Protein AF-A0A317J7C3-F1 (afdb_monomer_lite)

Structure (mmCIF, N/CA/C/O backbone):
data_AF-A0A317J7C3-F1
#
_entry.id   AF-A0A317J7C3-F1
#
loop_
_atom_site.group_PDB
_atom_site.id
_atom_site.type_symbol
_atom_site.label_atom_id
_atom_site.label_alt_id
_atom_site.label_comp_id
_atom_site.label_asym_id
_atom_site.label_entity_id
_atom_site.label_seq_id
_atom_site.pdbx_PDB_ins_code
_atom_site.Cartn_x
_atom_site.Cartn_y
_atom_site.Cartn_z
_atom_site.occupancy
_atom_site.B_iso_or_equiv
_atom_site.auth_seq_id
_atom_site.auth_comp_id
_atom_site.auth_asym_id
_atom_site.auth_atom_id
_atom_site.pdbx_PDB_model_num
ATOM 1 N N . MET A 1 1 ? -5.177 -15.754 26.995 1.00 81.38 1 MET A N 1
ATOM 2 C CA . MET A 1 1 ? -5.915 -15.173 25.860 1.00 81.38 1 MET A CA 1
ATOM 3 C C . MET A 1 1 ? -5.500 -13.725 25.744 1.00 81.38 1 MET A C 1
ATOM 5 O O . MET A 1 1 ? -5.931 -12.906 26.550 1.00 81.38 1 MET A O 1
ATOM 9 N N . ALA A 1 2 ? -4.593 -13.439 24.819 1.00 90.06 2 ALA A N 1
ATOM 10 C CA . ALA A 1 2 ? -4.212 -12.073 24.497 1.00 90.06 2 ALA A CA 1
ATOM 11 C C . ALA A 1 2 ? -5.147 -11.510 23.418 1.00 90.06 2 ALA A C 1
ATOM 13 O O . ALA A 1 2 ? -5.730 -12.260 22.634 1.00 90.06 2 ALA A O 1
ATOM 14 N N . THR A 1 3 ? -5.284 -10.184 23.377 1.00 91.50 3 THR A N 1
ATOM 15 C CA . THR A 1 3 ? -5.760 -9.492 22.174 1.00 91.50 3 THR A CA 1
ATOM 16 C C . THR A 1 3 ? -4.533 -8.993 21.421 1.00 91.50 3 THR A C 1
ATOM 18 O O . THR A 1 3 ? -3.721 -8.274 21.998 1.00 91.50 3 THR A O 1
ATOM 21 N N . ILE A 1 4 ? -4.378 -9.411 20.167 1.00 89.50 4 ILE A N 1
ATOM 22 C CA . ILE A 1 4 ? -3.251 -9.062 19.298 1.00 89.50 4 ILE A CA 1
ATOM 23 C C . ILE A 1 4 ? -3.783 -8.194 18.164 1.00 89.50 4 ILE A C 1
ATOM 25 O O . ILE A 1 4 ? -4.755 -8.564 17.505 1.00 89.50 4 ILE A O 1
ATOM 29 N N . GLU A 1 5 ? -3.139 -7.056 17.926 1.00 90.50 5 GLU A N 1
ATOM 30 C CA . GLU A 1 5 ? -3.551 -6.110 16.893 1.00 90.50 5 GLU A CA 1
ATOM 31 C C . GLU A 1 5 ? -2.527 -6.024 15.761 1.00 90.50 5 GLU A C 1
ATOM 33 O O . GLU A 1 5 ? -1.322 -5.904 15.993 1.00 90.50 5 GLU A O 1
ATOM 38 N N . TYR A 1 6 ? -3.021 -6.039 14.527 1.00 87.56 6 TYR A N 1
ATOM 39 C CA . TYR A 1 6 ? -2.236 -5.837 13.314 1.00 87.56 6 TYR A CA 1
ATOM 40 C C . TYR A 1 6 ? -2.770 -4.637 12.549 1.00 87.56 6 TYR A C 1
ATOM 42 O O . TYR A 1 6 ? -3.976 -4.505 12.373 1.00 87.56 6 TYR A O 1
ATOM 50 N N . TRP A 1 7 ? -1.867 -3.794 12.060 1.00 91.06 7 TRP A N 1
ATOM 51 C CA . TRP A 1 7 ? -2.193 -2.639 11.230 1.00 91.06 7 TRP A CA 1
ATOM 52 C C . TRP A 1 7 ? -1.638 -2.901 9.836 1.00 91.06 7 TRP A C 1
ATOM 54 O O . TRP A 1 7 ? -0.424 -2.895 9.642 1.00 91.06 7 TRP A O 1
ATOM 64 N N . ILE A 1 8 ? -2.512 -3.209 8.878 1.00 87.38 8 ILE A N 1
ATOM 65 C CA . ILE A 1 8 ? -2.127 -3.588 7.513 1.00 87.38 8 ILE A CA 1
ATOM 66 C C . ILE A 1 8 ? -2.708 -2.594 6.508 1.00 87.38 8 ILE A C 1
ATOM 68 O O . ILE A 1 8 ? -3.904 -2.312 6.512 1.00 87.38 8 ILE A O 1
ATOM 72 N N . GLN A 1 9 ? -1.859 -2.066 5.634 1.00 87.75 9 GLN A N 1
ATOM 73 C CA . GLN A 1 9 ? -2.252 -1.185 4.542 1.00 87.75 9 GLN A CA 1
ATOM 74 C C . GLN A 1 9 ? -2.002 -1.881 3.207 1.00 87.75 9 GLN A C 1
ATOM 76 O O . GLN A 1 9 ? -0.959 -2.506 3.023 1.00 87.75 9 GLN A O 1
ATOM 81 N N . ILE A 1 10 ? -2.937 -1.756 2.269 1.00 86.75 10 ILE A N 1
ATOM 82 C CA . ILE A 1 10 ? -2.694 -2.126 0.873 1.00 86.75 10 ILE A CA 1
ATOM 83 C C . ILE A 1 10 ? -2.250 -0.897 0.080 1.00 86.75 10 ILE A C 1
ATOM 85 O O . ILE A 1 10 ? -2.883 0.154 0.167 1.00 86.75 10 ILE A O 1
ATOM 89 N N . GLU A 1 11 ? -1.170 -1.018 -0.687 1.00 86.19 11 GLU A N 1
ATOM 90 C CA . GLU A 1 11 ? -0.570 0.077 -1.453 1.00 86.19 11 GLU A CA 1
ATOM 91 C C . GLU A 1 11 ? -0.221 -0.350 -2.873 1.00 86.19 11 GLU A C 1
ATOM 93 O O . GLU A 1 11 ? 0.081 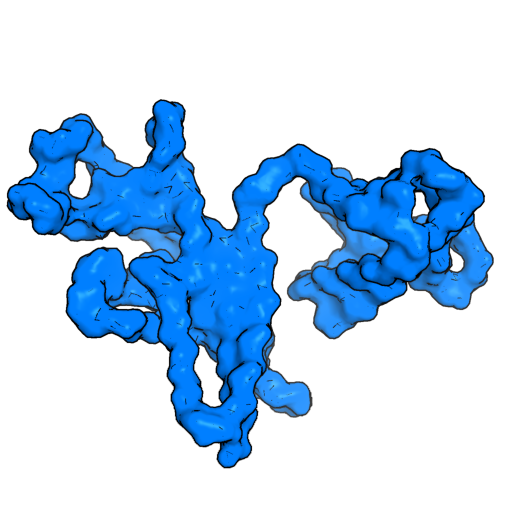-1.511 -3.137 1.00 86.19 11 GLU A O 1
ATOM 98 N N . ASN A 1 12 ? -0.188 0.622 -3.780 1.00 87.12 12 ASN A N 1
ATOM 99 C CA . ASN A 1 12 ? 0.380 0.440 -5.110 1.00 87.12 12 ASN A CA 1
ATOM 100 C C . ASN A 1 12 ? 1.871 0.719 -5.094 1.00 87.12 12 ASN A C 1
ATOM 102 O O . ASN A 1 12 ? 2.317 1.728 -4.531 1.00 87.12 12 ASN A O 1
ATOM 106 N N . ARG A 1 13 ? 2.621 -0.172 -5.736 1.00 86.88 13 ARG A N 1
ATOM 107 C CA . ARG A 1 13 ? 4.068 -0.081 -5.852 1.00 86.88 13 ARG A CA 1
ATOM 108 C C . ARG A 1 13 ? 4.536 -0.607 -7.195 1.00 86.88 13 ARG A C 1
ATOM 110 O O . ARG A 1 13 ? 4.178 -1.723 -7.559 1.00 86.88 13 ARG A O 1
ATOM 117 N N . ALA A 1 14 ? 5.398 0.128 -7.890 1.00 90.62 14 ALA A N 1
ATOM 118 C CA . ALA A 1 14 ? 6.208 -0.490 -8.936 1.00 90.62 14 ALA A CA 1
ATOM 119 C C . ALA A 1 14 ? 6.988 -1.668 -8.324 1.00 90.62 14 ALA A C 1
ATOM 121 O O . ALA A 1 14 ? 7.597 -1.519 -7.260 1.00 90.62 14 ALA A O 1
ATOM 122 N N . TRP A 1 15 ? 6.930 -2.830 -8.971 1.00 90.00 15 TRP A N 1
ATOM 123 C CA . TRP A 1 15 ? 7.488 -4.072 -8.444 1.00 90.00 15 TRP A CA 1
ATOM 124 C C . TRP A 1 15 ? 8.406 -4.722 -9.469 1.00 90.00 15 TRP A C 1
ATOM 126 O O . TRP A 1 15 ? 8.023 -4.863 -10.630 1.00 90.00 15 TRP A O 1
ATOM 136 N N . ASP A 1 16 ? 9.594 -5.126 -9.024 1.00 90.62 16 ASP A N 1
ATOM 137 C CA . ASP A 1 16 ? 10.556 -5.869 -9.830 1.00 90.62 16 ASP A CA 1
ATOM 138 C C . ASP A 1 16 ? 10.487 -7.352 -9.469 1.00 90.62 16 ASP A C 1
ATOM 140 O O . ASP A 1 16 ? 10.705 -7.743 -8.323 1.00 90.62 16 ASP A O 1
ATOM 144 N N . VAL A 1 17 ? 10.182 -8.190 -10.455 1.00 88.38 17 VAL A N 1
ATOM 145 C CA . VAL A 1 17 ? 10.078 -9.642 -10.273 1.00 88.38 17 VAL A CA 1
ATOM 146 C C . VAL A 1 17 ? 11.465 -10.284 -10.134 1.00 88.38 17 VAL A C 1
ATOM 148 O O . VAL A 1 17 ? 11.589 -11.410 -9.649 1.00 88.38 17 VAL A O 1
ATOM 151 N N . CYS A 1 18 ? 12.523 -9.591 -10.557 1.00 89.31 18 CYS A N 1
ATOM 152 C CA . CYS A 1 18 ? 13.886 -10.108 -10.595 1.00 89.31 18 CYS A CA 1
ATOM 153 C C . CYS A 1 18 ? 14.914 -9.014 -10.235 1.00 89.31 18 CYS A C 1
ATOM 155 O O . CYS A 1 18 ? 15.768 -8.679 -11.059 1.00 89.31 18 CYS A O 1
ATOM 157 N N . PRO A 1 19 ? 14.911 -8.504 -8.990 1.00 88.12 19 PRO A N 1
ATOM 158 C CA . PRO A 1 19 ? 15.733 -7.357 -8.578 1.00 88.12 19 PRO A CA 1
ATOM 159 C C . PRO A 1 19 ? 17.252 -7.582 -8.618 1.00 88.12 19 PRO A C 1
ATOM 161 O O . PRO A 1 19 ? 18.013 -6.644 -8.412 1.00 88.12 19 PRO A O 1
ATOM 164 N N . HIS A 1 20 ? 17.705 -8.808 -8.897 1.00 87.69 20 HIS A N 1
ATOM 165 C CA . HIS A 1 20 ? 19.124 -9.183 -8.970 1.00 87.69 20 HIS A CA 1
ATOM 166 C C . HIS A 1 20 ? 19.612 -9.465 -10.394 1.00 87.69 20 HIS A C 1
ATOM 168 O O . HIS A 1 20 ? 20.633 -10.124 -10.558 1.00 87.69 20 HIS A O 1
ATOM 174 N N . ASN A 1 21 ? 18.874 -9.032 -11.422 1.00 90.88 21 ASN A N 1
ATOM 175 C CA . ASN A 1 21 ? 19.185 -9.281 -12.837 1.00 90.88 21 ASN A CA 1
ATOM 176 C C . ASN A 1 21 ? 19.281 -10.764 -13.237 1.00 90.88 21 ASN A C 1
ATOM 178 O O . ASN A 1 21 ? 19.785 -11.075 -14.309 1.00 90.88 21 ASN A O 1
ATOM 182 N N . ILE A 1 22 ? 18.819 -11.692 -12.399 1.00 88.75 22 ILE A N 1
ATOM 183 C CA . ILE A 1 22 ? 18.932 -13.131 -12.644 1.00 88.75 22 ILE A CA 1
ATOM 184 C C . ILE A 1 22 ? 17.535 -13.727 -12.677 1.00 88.75 22 ILE A C 1
ATOM 186 O O . ILE A 1 22 ? 16.779 -13.632 -11.706 1.00 88.75 22 ILE A O 1
ATOM 190 N N . ASP A 1 23 ? 17.212 -14.396 -13.779 1.00 85.06 23 ASP A N 1
ATOM 191 C CA . ASP A 1 23 ? 16.082 -15.304 -13.817 1.00 85.06 23 ASP A CA 1
ATOM 192 C C . ASP A 1 23 ? 16.428 -16.583 -13.056 1.00 85.06 23 ASP A C 1
ATOM 194 O O . ASP A 1 23 ? 17.237 -17.392 -13.504 1.00 85.06 23 ASP A O 1
ATOM 198 N N . ARG A 1 24 ? 15.781 -16.801 -11.914 1.00 81.19 24 ARG A N 1
ATOM 199 C CA . ARG A 1 24 ? 16.033 -17.992 -11.096 1.00 81.19 24 ARG A CA 1
ATOM 200 C C . ARG A 1 24 ? 15.545 -19.285 -11.725 1.00 81.19 24 ARG A C 1
ATOM 202 O O . ARG A 1 24 ? 16.026 -20.342 -11.331 1.00 81.19 24 ARG A O 1
ATOM 209 N N . MET A 1 25 ? 14.608 -19.220 -12.668 1.00 83.38 25 MET A N 1
ATOM 210 C CA . MET A 1 25 ? 14.146 -20.426 -13.346 1.00 83.38 25 MET A CA 1
ATOM 211 C C . MET A 1 25 ? 15.208 -20.968 -14.301 1.00 83.38 25 MET A C 1
ATOM 213 O O . MET A 1 25 ? 15.374 -22.183 -14.377 1.00 83.38 25 MET A O 1
ATOM 217 N N . TRP A 1 26 ? 15.923 -20.096 -15.017 1.00 84.38 26 TRP A N 1
ATOM 218 C CA . TRP A 1 26 ? 16.899 -20.503 -16.040 1.00 84.38 26 TRP A CA 1
ATOM 219 C C . TRP A 1 26 ? 18.359 -20.235 -15.659 1.00 84.38 26 TRP A C 1
ATOM 221 O O . TRP A 1 26 ? 19.263 -20.676 -16.362 1.00 84.38 26 TRP A O 1
ATOM 231 N N . GLY A 1 27 ? 18.614 -19.529 -14.555 1.00 86.69 27 GLY A N 1
ATOM 232 C CA . GLY A 1 27 ? 19.960 -19.173 -14.096 1.00 86.69 27 GLY A CA 1
ATOM 233 C C . GLY A 1 27 ? 20.687 -18.181 -15.010 1.00 86.69 27 GLY A C 1
ATOM 234 O O . GLY A 1 27 ? 21.907 -18.069 -14.938 1.00 86.69 27 GLY A O 1
ATOM 235 N N . GLN A 1 28 ? 19.959 -17.487 -15.887 1.00 87.88 28 GLN A N 1
ATOM 236 C CA . GLN A 1 28 ? 20.510 -16.553 -16.868 1.00 87.88 28 GLN A CA 1
ATOM 237 C C . GLN A 1 28 ? 20.246 -15.104 -16.466 1.00 87.88 28 GLN A C 1
ATOM 239 O O . GLN A 1 28 ? 19.269 -14.802 -15.775 1.00 87.88 28 GLN A O 1
ATOM 244 N N . ASN A 1 29 ? 21.097 -14.199 -16.951 1.00 89.06 29 ASN A N 1
ATOM 245 C CA . ASN A 1 29 ? 20.841 -12.771 -16.818 1.00 89.06 29 ASN A CA 1
ATOM 246 C C . ASN A 1 29 ? 19.621 -12.360 -17.649 1.00 89.06 29 ASN A C 1
ATOM 248 O O . ASN A 1 29 ? 19.410 -12.867 -18.754 1.00 89.06 29 ASN A O 1
ATOM 252 N N . LEU A 1 30 ? 18.838 -11.410 -17.141 1.00 89.06 30 LEU A N 1
ATOM 253 C CA . LEU A 1 30 ? 17.608 -10.984 -17.809 1.00 89.06 30 LEU A CA 1
ATOM 254 C C . LEU A 1 30 ? 17.842 -10.293 -19.143 1.00 89.06 30 LEU A C 1
ATOM 256 O O . LEU A 1 30 ? 17.044 -10.486 -20.053 1.00 89.06 30 LEU A O 1
ATOM 260 N N . GLU A 1 31 ? 18.941 -9.558 -19.277 1.00 82.56 31 GLU A N 1
ATOM 261 C CA . GLU A 1 31 ? 19.329 -8.929 -20.541 1.00 82.56 31 GLU A CA 1
ATOM 262 C C . GLU A 1 31 ? 19.410 -9.961 -21.678 1.00 82.56 31 GLU A C 1
ATOM 264 O O . GLU A 1 31 ? 18.865 -9.748 -22.758 1.00 82.56 31 GLU A O 1
ATOM 269 N N . HIS A 1 32 ? 19.988 -11.136 -21.403 1.00 82.31 32 HIS A N 1
ATOM 270 C CA . HIS A 1 32 ? 20.099 -12.221 -22.379 1.00 82.31 32 HIS A CA 1
ATOM 271 C C . HIS A 1 32 ? 18.747 -12.878 -22.697 1.00 82.31 32 HIS A C 1
ATOM 273 O O . HIS A 1 32 ? 18.534 -13.336 -23.817 1.00 82.31 32 HIS A O 1
ATOM 279 N N . ARG A 1 33 ? 17.839 -12.940 -21.715 1.00 85.06 33 ARG A N 1
ATOM 280 C CA . ARG A 1 33 ? 16.550 -13.636 -21.837 1.00 85.06 33 ARG A CA 1
ATOM 281 C C . ARG A 1 33 ? 15.464 -12.781 -22.486 1.00 85.06 33 ARG A C 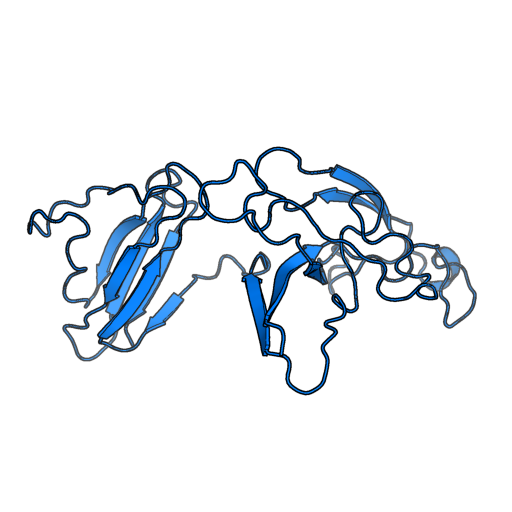1
ATOM 283 O O . ARG A 1 33 ? 14.704 -13.271 -23.311 1.00 85.06 33 ARG A O 1
ATOM 290 N N . GLU A 1 34 ? 15.343 -11.537 -22.040 1.00 84.25 34 GLU A N 1
ATOM 291 C CA . GLU A 1 34 ? 14.220 -10.649 -22.359 1.00 84.25 34 GLU A CA 1
ATOM 292 C C . GLU A 1 34 ? 14.589 -9.617 -23.431 1.00 84.25 34 GLU A C 1
ATOM 294 O O . GLU A 1 34 ? 13.694 -9.027 -24.032 1.00 84.25 34 GLU A O 1
ATOM 299 N N . GLY A 1 35 ? 15.888 -9.364 -23.654 1.00 84.06 35 GLY A N 1
ATOM 300 C CA . GLY A 1 35 ? 16.360 -8.336 -24.586 1.00 84.06 35 GLY A CA 1
ATOM 301 C C . GLY A 1 35 ? 15.922 -6.916 -24.210 1.00 84.06 35 GLY A C 1
ATOM 302 O O . GLY A 1 35 ? 15.822 -6.058 -25.084 1.00 84.06 35 GLY A O 1
ATOM 303 N N . LYS A 1 36 ? 15.602 -6.678 -22.930 1.00 83.88 36 LYS A N 1
ATOM 304 C CA . LYS A 1 36 ? 15.159 -5.381 -22.410 1.00 83.88 36 LYS A CA 1
ATOM 305 C C . LYS A 1 36 ? 16.173 -4.822 -21.430 1.00 83.88 36 LYS A C 1
ATOM 307 O O . LYS A 1 36 ? 16.589 -5.517 -20.502 1.00 83.88 36 LYS A O 1
ATOM 312 N N . ASP A 1 37 ? 16.488 -3.546 -21.613 1.00 87.69 37 ASP A N 1
ATOM 313 C CA . ASP A 1 37 ? 17.357 -2.821 -20.701 1.00 87.69 37 ASP A CA 1
ATOM 314 C C . ASP A 1 37 ? 16.682 -2.617 -19.332 1.00 87.69 37 ASP A C 1
ATOM 316 O O . ASP A 1 37 ? 15.457 -2.433 -19.251 1.00 87.69 37 ASP A O 1
ATOM 320 N N . PRO A 1 38 ? 17.468 -2.597 -18.241 1.00 91.81 38 PRO A N 1
ATOM 321 C CA . PRO A 1 38 ? 16.970 -2.217 -16.928 1.00 91.81 38 PRO A CA 1
ATOM 322 C C . PRO A 1 38 ? 16.418 -0.787 -16.933 1.00 91.81 38 PRO A C 1
ATOM 324 O O . PRO A 1 38 ? 16.943 0.104 -17.602 1.00 91.81 38 PRO A O 1
ATOM 327 N N . VAL A 1 39 ? 15.385 -0.536 -16.130 1.00 93.31 39 VAL A N 1
ATOM 328 C CA . VAL A 1 39 ? 14.748 0.784 -16.031 1.00 93.31 39 VAL A CA 1
ATOM 329 C C . VAL A 1 39 ? 14.977 1.391 -14.658 1.00 93.31 39 VAL A C 1
ATOM 331 O O . VAL A 1 39 ? 14.789 0.734 -13.638 1.00 93.31 39 VAL A O 1
ATOM 334 N N . ASN A 1 40 ? 15.332 2.674 -14.615 1.00 94.25 40 ASN A N 1
ATOM 335 C CA . ASN A 1 40 ? 15.399 3.422 -13.365 1.00 94.25 40 ASN A CA 1
ATOM 336 C C . ASN A 1 40 ? 14.010 3.939 -12.978 1.00 94.25 40 ASN A C 1
ATOM 338 O O . ASN A 1 40 ? 13.385 4.691 -13.724 1.00 94.25 40 ASN A O 1
ATOM 342 N N . VAL A 1 41 ? 13.542 3.552 -11.794 1.00 91.62 41 VAL A N 1
ATOM 343 C CA . VAL A 1 41 ? 12.231 3.906 -11.245 1.00 91.62 41 VAL A CA 1
ATOM 344 C C . VAL A 1 41 ? 12.414 4.647 -9.925 1.00 91.62 41 VAL A C 1
ATOM 346 O O . VAL A 1 41 ? 13.190 4.234 -9.066 1.00 91.62 41 VAL A O 1
ATOM 349 N N . THR A 1 42 ? 11.669 5.733 -9.729 1.00 90.75 42 THR A N 1
ATOM 350 C CA . THR A 1 42 ? 11.609 6.426 -8.437 1.00 90.75 42 THR A CA 1
ATOM 351 C C . THR A 1 42 ? 10.487 5.842 -7.585 1.00 90.75 42 THR A C 1
ATOM 353 O O . THR A 1 42 ? 9.306 6.057 -7.853 1.00 90.75 42 THR A O 1
ATOM 356 N N . LEU A 1 43 ? 10.853 5.141 -6.517 1.00 86.19 43 LEU A N 1
ATOM 357 C CA . LEU A 1 43 ? 9.920 4.667 -5.501 1.00 86.19 43 LEU A CA 1
ATOM 358 C C . LEU A 1 43 ? 9.611 5.790 -4.506 1.00 86.19 43 LEU A C 1
ATOM 360 O O . LEU A 1 43 ? 10.523 6.491 -4.072 1.00 86.19 43 LEU A O 1
ATOM 364 N N . LYS A 1 44 ? 8.342 5.939 -4.105 1.00 82.31 44 LYS A N 1
ATOM 365 C CA . LYS A 1 44 ? 7.892 6.934 -3.113 1.00 82.31 44 LYS A CA 1
ATOM 366 C C . LYS A 1 44 ? 7.121 6.254 -1.991 1.00 82.31 44 LYS A C 1
ATOM 368 O O . LYS A 1 44 ? 6.063 5.689 -2.249 1.00 82.31 44 LYS A O 1
ATOM 373 N N . ALA A 1 45 ? 7.618 6.266 -0.756 1.00 73.88 45 ALA A N 1
ATOM 374 C CA . ALA A 1 45 ? 6.865 5.754 0.393 1.00 73.88 45 ALA A CA 1
ATOM 375 C C . ALA A 1 45 ? 5.539 6.524 0.566 1.00 73.88 45 ALA A C 1
ATOM 377 O O . ALA A 1 45 ? 5.544 7.756 0.590 1.00 73.88 45 ALA A O 1
ATOM 378 N N . LYS A 1 46 ? 4.409 5.814 0.698 1.00 70.94 46 LYS A N 1
ATOM 379 C CA . LYS A 1 46 ? 3.087 6.415 0.954 1.00 70.94 46 LYS A CA 1
ATOM 380 C C . LYS A 1 46 ? 2.857 6.572 2.468 1.00 70.94 46 LYS A C 1
ATOM 382 O O . LYS A 1 46 ? 1.913 6.016 3.020 1.00 70.94 46 LYS A O 1
ATOM 387 N N . VAL A 1 47 ? 3.749 7.294 3.152 1.00 65.25 47 VAL A N 1
ATOM 388 C CA . VAL A 1 47 ? 3.667 7.530 4.606 1.00 65.25 47 VAL A CA 1
ATOM 389 C C . VAL A 1 47 ? 3.280 8.993 4.883 1.00 65.25 47 VAL A C 1
ATOM 391 O O . VAL A 1 47 ? 4.028 9.892 4.492 1.00 65.25 47 VAL A O 1
ATOM 394 N N . PRO A 1 48 ? 2.137 9.270 5.539 1.00 56.78 48 PRO A N 1
ATOM 395 C CA . PRO A 1 48 ? 1.771 10.623 5.964 1.00 56.78 48 PRO A CA 1
ATOM 396 C C . PRO A 1 48 ? 2.540 11.084 7.224 1.00 56.78 48 PRO A C 1
ATOM 398 O O . PRO A 1 48 ? 2.853 10.244 8.068 1.00 56.78 48 PRO A O 1
ATOM 401 N N . PRO A 1 49 ? 2.756 12.399 7.452 1.00 46.47 49 PRO A N 1
ATOM 402 C CA . PRO A 1 49 ? 2.675 13.518 6.511 1.00 46.47 49 PRO A CA 1
ATOM 403 C C . PRO A 1 49 ? 4.048 14.068 6.069 1.00 46.47 49 PRO A C 1
ATOM 405 O O . PRO A 1 49 ? 4.090 14.847 5.126 1.00 46.47 49 PRO A O 1
ATOM 408 N N . ASN A 1 50 ? 5.168 13.677 6.695 1.00 43.09 50 ASN A N 1
ATOM 409 C CA . ASN A 1 50 ? 6.404 14.477 6.613 1.00 43.09 50 ASN A CA 1
ATOM 410 C C . ASN A 1 50 ? 7.653 13.773 6.068 1.00 43.09 50 ASN A C 1
ATOM 412 O O . ASN A 1 50 ? 8.701 14.408 5.996 1.00 43.09 50 ASN A O 1
ATOM 416 N N . PHE A 1 51 ? 7.573 12.511 5.639 1.00 51.84 51 PHE A N 1
ATOM 417 C CA . PHE A 1 51 ? 8.728 11.835 5.038 1.00 51.84 51 PHE A CA 1
ATOM 418 C C . PHE A 1 51 ? 8.305 10.825 3.966 1.00 51.84 51 PHE A C 1
ATOM 420 O O . PHE A 1 51 ? 8.299 9.619 4.230 1.00 51.84 51 PHE A O 1
ATOM 427 N N . PRO A 1 52 ? 7.999 11.249 2.725 1.00 57.56 52 PRO A N 1
ATOM 428 C CA . PRO A 1 52 ? 8.079 10.312 1.623 1.00 57.56 52 PRO A CA 1
ATOM 429 C C . PRO A 1 52 ? 9.562 9.979 1.442 1.00 57.56 52 PRO A C 1
ATOM 431 O O . PRO A 1 52 ? 10.311 10.724 0.812 1.00 57.56 52 PRO A O 1
ATOM 434 N N . ALA A 1 53 ? 10.005 8.862 2.021 1.00 68.25 53 ALA A N 1
ATOM 435 C CA . ALA A 1 53 ? 11.264 8.263 1.617 1.00 68.25 53 ALA A CA 1
ATOM 436 C C . ALA A 1 53 ? 11.154 8.005 0.109 1.00 68.25 53 ALA A C 1
ATOM 438 O O . ALA A 1 53 ? 10.317 7.215 -0.342 1.00 68.25 53 ALA A O 1
ATOM 439 N N . THR A 1 54 ? 11.929 8.754 -0.670 1.00 80.81 54 THR A N 1
ATOM 440 C CA . THR A 1 54 ? 12.040 8.551 -2.110 1.00 80.81 54 THR A CA 1
ATOM 441 C C . THR A 1 54 ? 13.383 7.915 -2.394 1.00 80.81 54 THR A C 1
ATOM 443 O O . THR A 1 54 ? 14.390 8.292 -1.796 1.00 80.81 54 THR A O 1
ATOM 446 N N . ARG A 1 55 ? 13.404 6.915 -3.273 1.00 84.44 55 ARG A N 1
ATOM 447 C CA . ARG A 1 55 ? 14.659 6.319 -3.728 1.00 84.44 55 ARG A CA 1
ATOM 448 C C . ARG A 1 55 ? 14.558 5.935 -5.190 1.00 84.44 55 ARG A C 1
ATOM 450 O O . ARG A 1 55 ? 13.516 5.457 -5.636 1.00 84.44 55 ARG A O 1
ATOM 457 N N . ASN A 1 56 ? 15.650 6.128 -5.912 1.00 89.25 56 ASN A N 1
ATOM 458 C CA . ASN A 1 56 ? 15.785 5.602 -7.259 1.00 89.25 56 ASN A CA 1
ATOM 459 C C . ASN A 1 56 ? 16.270 4.159 -7.166 1.00 89.25 56 ASN A C 1
ATOM 461 O O . ASN A 1 56 ? 17.211 3.865 -6.430 1.00 89.25 56 ASN A O 1
ATOM 465 N N . VAL A 1 57 ? 15.609 3.274 -7.898 1.00 89.50 57 VAL A N 1
ATOM 466 C CA . VAL A 1 57 ? 15.978 1.866 -8.018 1.00 89.50 57 VAL A CA 1
ATOM 467 C C . VAL A 1 57 ? 16.096 1.514 -9.483 1.00 89.50 57 VAL A C 1
ATOM 469 O O . VAL A 1 57 ? 15.297 1.964 -10.300 1.00 89.50 57 VAL A O 1
ATOM 472 N N . THR A 1 58 ? 17.074 0.688 -9.809 1.00 92.19 58 THR A N 1
ATOM 473 C CA . THR A 1 58 ? 17.129 0.030 -11.108 1.00 92.19 58 THR A CA 1
ATOM 474 C C . THR A 1 58 ? 16.299 -1.244 -11.016 1.00 92.19 58 THR A C 1
ATOM 476 O O . THR A 1 58 ? 16.540 -2.069 -10.138 1.00 92.19 58 THR A O 1
ATOM 479 N N . MET A 1 59 ? 15.302 -1.372 -11.888 1.00 92.56 59 MET A N 1
ATOM 480 C CA . MET A 1 59 ? 14.471 -2.561 -12.020 1.00 92.56 59 MET A CA 1
ATOM 481 C C . MET A 1 59 ? 14.868 -3.326 -13.278 1.00 92.56 59 MET A C 1
ATOM 483 O O . MET A 1 59 ? 14.900 -2.751 -14.366 1.00 92.56 59 MET A O 1
ATOM 487 N N . TYR A 1 60 ? 15.127 -4.621 -13.142 1.00 92.81 60 TYR A N 1
ATOM 488 C CA . TYR A 1 60 ? 15.525 -5.489 -14.248 1.00 92.81 60 TYR A CA 1
ATOM 489 C C . TYR A 1 60 ? 14.317 -6.139 -14.924 1.00 92.81 60 TYR A C 1
ATOM 491 O O . TYR A 1 60 ? 14.291 -6.274 -16.144 1.00 92.81 60 TYR A O 1
ATOM 499 N N . LYS A 1 61 ? 13.284 -6.506 -14.154 1.00 91.94 61 LYS A N 1
ATOM 500 C CA . LYS A 1 61 ? 12.012 -7.016 -14.679 1.00 91.94 61 LYS A CA 1
ATOM 501 C C . LYS A 1 61 ? 10.829 -6.381 -13.941 1.00 91.94 61 LYS A C 1
ATOM 503 O O . LYS A 1 61 ? 10.136 -7.070 -13.183 1.00 91.94 61 LYS A O 1
ATOM 508 N N . PRO A 1 62 ? 10.573 -5.074 -14.153 1.00 93.00 62 PRO A N 1
ATOM 509 C CA . PRO A 1 62 ? 9.370 -4.454 -13.622 1.00 93.00 62 PRO A CA 1
ATOM 510 C C . PRO A 1 62 ? 8.125 -5.149 -14.185 1.00 93.00 62 PRO A C 1
ATOM 512 O O . PRO A 1 62 ? 8.134 -5.621 -15.326 1.00 93.00 62 PRO A O 1
ATOM 515 N N . LEU A 1 63 ? 7.042 -5.187 -13.411 1.00 91.12 63 LEU A N 1
ATOM 516 C CA . LEU A 1 63 ? 5.729 -5.547 -13.948 1.00 91.12 63 LEU A CA 1
ATOM 517 C C . LEU A 1 63 ? 5.325 -4.550 -15.036 1.00 91.12 63 LEU A C 1
ATOM 519 O O . LEU A 1 63 ? 5.520 -3.344 -14.876 1.00 91.12 63 LEU A O 1
ATOM 523 N N . ARG A 1 64 ? 4.757 -5.046 -16.136 1.00 91.69 64 ARG A N 1
ATOM 524 C CA . ARG A 1 64 ? 4.330 -4.229 -17.276 1.00 91.69 64 ARG A CA 1
ATOM 525 C C . ARG A 1 64 ? 2.972 -4.675 -17.803 1.00 91.69 64 ARG A C 1
ATOM 527 O O . ARG A 1 64 ? 2.618 -5.841 -17.636 1.00 91.69 64 ARG A O 1
ATOM 534 N N . ASN A 1 65 ? 2.236 -3.750 -18.416 1.00 88.94 65 ASN A N 1
ATOM 535 C CA . ASN A 1 65 ? 1.007 -4.054 -19.153 1.00 88.94 65 ASN A CA 1
ATOM 536 C C . ASN A 1 65 ? 1.321 -4.418 -20.614 1.00 88.94 65 ASN A C 1
ATOM 538 O O . ASN A 1 65 ? 2.482 -4.431 -21.025 1.00 88.94 65 ASN A O 1
ATOM 542 N N . ASP A 1 66 ? 0.271 -4.677 -21.395 1.00 90.12 66 ASP A N 1
ATOM 543 C CA . ASP A 1 66 ? 0.370 -5.033 -22.816 1.00 90.12 66 ASP A CA 1
ATOM 544 C C . ASP A 1 66 ? 1.063 -3.946 -23.663 1.00 90.12 66 ASP A C 1
ATOM 546 O O . ASP A 1 66 ? 1.737 -4.263 -24.640 1.00 90.12 66 ASP A O 1
ATOM 550 N N . ASP A 1 67 ? 0.978 -2.680 -23.239 1.00 91.38 67 ASP A N 1
ATOM 551 C CA . ASP A 1 67 ? 1.626 -1.528 -23.886 1.00 91.38 67 ASP A CA 1
ATOM 552 C C . ASP A 1 67 ? 3.078 -1.295 -23.413 1.00 91.38 67 ASP A C 1
ATOM 554 O O . ASP A 1 67 ? 3.660 -0.237 -23.652 1.00 91.38 67 ASP A O 1
ATOM 558 N N . ASP A 1 68 ? 3.666 -2.256 -22.695 1.00 87.88 68 ASP A N 1
ATOM 559 C CA . ASP A 1 68 ? 5.015 -2.200 -22.119 1.00 87.88 68 ASP A CA 1
ATOM 560 C C . ASP A 1 68 ? 5.239 -1.091 -21.069 1.00 87.88 68 ASP A C 1
ATOM 562 O O . ASP A 1 68 ? 6.369 -0.825 -20.650 1.00 87.88 68 ASP A O 1
ATOM 566 N N . THR A 1 69 ? 4.177 -0.458 -20.575 1.00 90.69 69 THR A N 1
ATOM 567 C CA . THR A 1 69 ? 4.271 0.541 -19.503 1.00 90.69 69 THR A CA 1
ATOM 568 C C . THR A 1 69 ? 4.406 -0.137 -18.142 1.00 90.69 69 THR A C 1
ATOM 570 O O . THR A 1 69 ? 3.803 -1.183 -17.898 1.00 90.69 69 THR A O 1
ATOM 573 N N . ILE A 1 70 ? 5.206 0.446 -17.241 1.00 91.06 70 ILE A N 1
ATOM 574 C CA . ILE A 1 70 ? 5.410 -0.108 -15.896 1.00 91.06 70 ILE A CA 1
ATOM 575 C C . ILE A 1 70 ? 4.100 -0.046 -15.113 1.00 91.06 70 ILE A C 1
ATOM 577 O O . ILE A 1 70 ? 3.515 1.021 -14.935 1.00 91.06 70 ILE A O 1
ATOM 581 N N . MET A 1 71 ? 3.682 -1.199 -14.603 1.00 90.75 71 MET A N 1
ATOM 582 C CA . MET A 1 71 ? 2.526 -1.339 -13.734 1.00 90.75 71 MET A CA 1
ATOM 583 C C . MET A 1 71 ? 2.938 -1.382 -12.269 1.00 90.75 71 MET A C 1
ATOM 585 O O . MET A 1 71 ? 4.006 -1.872 -11.896 1.00 90.75 71 MET A O 1
ATOM 589 N N . GLU A 1 72 ? 2.023 -0.931 -11.419 1.00 89.62 72 GLU A N 1
ATOM 590 C CA . GLU A 1 72 ? 2.142 -1.099 -9.981 1.00 89.62 72 GLU A CA 1
ATOM 591 C C . GLU A 1 72 ? 1.468 -2.403 -9.521 1.00 89.62 72 GLU A C 1
ATOM 593 O O . GLU A 1 72 ? 0.307 -2.676 -9.842 1.00 89.62 72 GLU A O 1
ATOM 598 N N . ALA A 1 73 ? 2.182 -3.190 -8.718 1.00 89.12 73 ALA A N 1
ATOM 599 C CA . ALA A 1 73 ? 1.617 -4.267 -7.920 1.00 89.12 73 ALA A CA 1
ATOM 600 C C . ALA A 1 73 ? 0.808 -3.708 -6.745 1.00 89.12 73 ALA A C 1
ATOM 602 O O . ALA A 1 73 ? 1.034 -2.582 -6.295 1.00 89.12 73 ALA A O 1
ATOM 603 N N . LEU A 1 74 ? -0.092 -4.534 -6.209 1.00 87.81 74 LEU A N 1
ATOM 604 C CA . LEU A 1 74 ? -0.595 -4.340 -4.854 1.00 87.81 74 LEU A CA 1
ATOM 605 C C . LEU A 1 74 ? 0.311 -5.050 -3.871 1.00 87.81 74 LEU A C 1
ATOM 607 O O . LEU A 1 74 ? 0.497 -6.262 -3.967 1.00 87.81 74 LEU A O 1
ATOM 611 N N . ILE A 1 75 ? 0.800 -4.297 -2.902 1.00 87.31 75 ILE A N 1
ATOM 612 C CA . ILE A 1 75 ? 1.558 -4.820 -1.776 1.00 87.31 75 ILE A CA 1
ATOM 613 C C . ILE A 1 75 ? 0.743 -4.648 -0.501 1.00 87.31 75 ILE A C 1
ATOM 615 O O . ILE A 1 75 ? 0.017 -3.664 -0.342 1.00 87.31 75 ILE A O 1
ATOM 619 N N . LEU A 1 76 ? 0.865 -5.608 0.410 1.00 86.25 76 LEU A N 1
ATOM 620 C CA . LEU A 1 76 ? 0.375 -5.463 1.774 1.00 86.25 76 LEU A CA 1
ATOM 621 C C . LEU A 1 76 ? 1.562 -5.073 2.643 1.00 86.25 76 LEU A C 1
ATOM 623 O O . LEU A 1 76 ? 2.575 -5.767 2.656 1.00 86.25 76 LEU A O 1
ATOM 627 N N . ARG A 1 77 ? 1.434 -3.975 3.378 1.00 87.62 77 ARG A N 1
ATOM 628 C CA . ARG A 1 77 ? 2.482 -3.459 4.253 1.00 87.62 77 ARG A CA 1
ATOM 629 C C . ARG A 1 77 ? 1.976 -3.359 5.681 1.00 87.62 77 ARG A C 1
ATOM 631 O O . ARG A 1 77 ? 0.844 -2.938 5.922 1.00 87.62 77 ARG A O 1
ATOM 638 N N . ARG A 1 78 ? 2.808 -3.772 6.632 1.00 88.19 78 ARG A N 1
ATOM 639 C CA . ARG A 1 78 ? 2.498 -3.722 8.063 1.00 88.19 78 ARG A CA 1
ATOM 640 C C . ARG A 1 78 ? 2.923 -2.379 8.649 1.00 88.19 78 ARG A C 1
ATOM 642 O O . ARG A 1 78 ? 3.926 -1.807 8.236 1.00 88.19 78 ARG A O 1
ATOM 649 N N . TYR A 1 79 ? 2.180 -1.908 9.639 1.00 89.44 79 TYR A N 1
ATOM 650 C CA . TYR A 1 79 ? 2.431 -0.674 10.370 1.00 89.44 79 TYR A CA 1
ATOM 651 C C . TYR A 1 79 ? 2.491 -0.919 11.876 1.00 89.44 79 TYR A C 1
ATOM 653 O O . TYR A 1 79 ? 1.890 -1.859 12.403 1.00 89.44 79 TYR A O 1
ATOM 661 N N . VAL A 1 80 ? 3.226 -0.048 12.565 1.00 89.75 80 VAL A N 1
ATOM 662 C CA . VAL A 1 80 ? 3.256 0.013 14.026 1.00 89.75 80 VAL A CA 1
ATOM 663 C C . VAL A 1 80 ? 1.890 0.487 14.523 1.00 89.75 80 VAL A C 1
ATOM 665 O O . VAL A 1 80 ? 1.279 1.385 13.936 1.00 89.75 80 VAL A O 1
ATOM 668 N N . ALA A 1 81 ? 1.414 -0.125 15.607 1.00 88.31 81 ALA A N 1
ATOM 669 C CA . ALA A 1 81 ? 0.189 0.304 16.265 1.00 88.31 81 ALA A CA 1
ATOM 670 C C . ALA A 1 81 ? 0.314 1.761 16.754 1.00 88.31 81 ALA A C 1
ATOM 672 O O . ALA A 1 81 ? 1.394 2.167 17.199 1.00 88.31 81 ALA A O 1
ATOM 673 N N . PRO A 1 82 ? -0.764 2.560 16.692 1.00 85.94 82 PRO A N 1
ATOM 674 C CA . PRO A 1 82 ? -0.748 3.904 17.235 1.00 85.94 82 PRO A CA 1
ATOM 675 C C . PRO A 1 82 ? -0.516 3.880 18.745 1.00 85.94 82 PRO A C 1
ATOM 677 O O . PRO A 1 82 ? -0.853 2.913 19.433 1.00 85.94 82 PRO A O 1
ATOM 680 N N . ALA A 1 83 ? 0.028 4.973 19.274 1.00 82.69 83 ALA A N 1
ATOM 681 C CA . ALA A 1 83 ? 0.128 5.136 20.716 1.00 82.69 83 ALA A CA 1
ATOM 682 C C . ALA A 1 83 ? -1.269 5.225 21.363 1.00 82.69 83 ALA A C 1
ATOM 684 O O . ALA A 1 83 ? -2.201 5.746 20.741 1.00 82.69 83 ALA A O 1
ATOM 685 N N . PRO A 1 84 ? -1.426 4.755 22.617 1.00 79.81 84 PRO A N 1
ATOM 686 C CA . PRO A 1 84 ? -2.671 4.909 23.356 1.00 79.81 84 PRO A CA 1
ATOM 687 C C . PRO A 1 84 ? -3.119 6.372 23.420 1.00 79.81 84 PRO A C 1
ATOM 689 O O . PRO A 1 84 ? -2.304 7.290 23.552 1.00 79.81 84 PRO A O 1
ATOM 692 N N . GLN A 1 85 ? -4.432 6.585 23.368 1.00 67.25 85 GLN A N 1
ATOM 693 C CA . GLN A 1 85 ? -5.022 7.918 23.420 1.00 67.25 85 GLN A CA 1
ATOM 694 C C . GLN A 1 85 ? -4.563 8.671 24.683 1.00 67.25 85 GLN A C 1
ATOM 696 O O . GLN A 1 85 ? -4.662 8.155 25.794 1.00 67.25 85 GLN A O 1
ATOM 701 N N . GLY A 1 86 ? -4.049 9.893 24.509 1.00 61.41 86 GLY A N 1
ATOM 702 C CA . GLY A 1 86 ? -3.535 10.724 25.606 1.00 61.41 86 GLY A CA 1
ATOM 703 C C . GLY A 1 86 ? -2.032 10.593 25.877 1.00 61.41 86 GLY A C 1
ATOM 704 O O . GLY A 1 86 ? -1.513 11.323 26.720 1.00 61.41 86 GLY A O 1
ATOM 705 N N . GLN A 1 87 ? -1.313 9.731 25.152 1.00 65.50 87 GLN A N 1
ATOM 706 C CA . GLN A 1 87 ? 0.150 9.737 25.126 1.00 65.50 87 GLN A CA 1
ATOM 707 C C . GLN A 1 87 ? 0.664 10.472 23.883 1.00 65.50 87 GLN A C 1
ATOM 709 O O . GLN A 1 87 ? 0.114 10.333 22.791 1.00 65.50 87 GLN A O 1
ATOM 714 N N . LEU A 1 88 ? 1.742 11.246 24.041 1.00 58.69 88 LEU A N 1
ATOM 715 C CA . LEU A 1 88 ? 2.521 11.726 22.900 1.00 58.69 88 LEU A CA 1
ATOM 716 C C . LEU A 1 88 ? 3.138 10.499 22.220 1.00 58.69 88 LEU A C 1
ATOM 718 O O . LEU A 1 88 ? 4.027 9.865 22.784 1.00 58.69 88 LEU A O 1
ATOM 722 N N . GLY A 1 89 ? 2.658 10.134 21.034 1.00 60.09 89 GLY A N 1
ATOM 723 C CA . GLY A 1 89 ? 3.172 8.961 20.340 1.00 60.09 89 GLY A CA 1
ATOM 724 C C . GLY A 1 89 ? 2.710 8.833 18.893 1.00 60.09 89 GLY A C 1
ATOM 725 O O . GLY A 1 89 ? 2.153 9.766 18.316 1.00 60.09 89 GLY A O 1
ATOM 726 N N . LEU A 1 90 ? 3.028 7.688 18.286 1.00 70.19 90 LEU A N 1
ATOM 727 C CA . LEU A 1 90 ? 2.867 7.450 16.852 1.00 70.19 90 LEU A CA 1
ATOM 728 C C . LEU A 1 90 ? 1.392 7.506 16.437 1.00 70.19 90 LEU A C 1
ATOM 730 O O . LEU A 1 90 ? 0.551 6.821 17.015 1.00 70.19 90 LEU A O 1
ATOM 734 N N . ALA A 1 91 ? 1.092 8.304 15.410 1.00 76.25 91 ALA A N 1
ATOM 735 C CA . ALA A 1 91 ? -0.201 8.262 14.738 1.00 76.25 91 ALA A CA 1
ATOM 736 C C . ALA A 1 91 ? -0.387 6.922 14.008 1.00 76.25 91 ALA A C 1
ATOM 738 O O . ALA A 1 91 ? 0.582 6.312 13.548 1.00 76.25 91 ALA A O 1
ATOM 739 N N . ALA A 1 92 ? -1.636 6.481 13.861 1.00 80.25 92 ALA A N 1
ATOM 740 C CA . ALA A 1 92 ? -1.939 5.284 13.087 1.00 80.25 92 ALA A CA 1
ATOM 741 C C . ALA A 1 92 ? -1.389 5.433 11.661 1.00 80.25 92 ALA A C 1
ATOM 743 O O . ALA A 1 92 ? -1.481 6.509 11.066 1.00 80.25 92 ALA A O 1
ATOM 744 N N . TRP A 1 93 ? -0.834 4.351 11.110 1.00 82.94 93 TRP A N 1
ATOM 745 C CA . TRP A 1 93 ? -0.321 4.316 9.733 1.00 82.94 93 TRP A CA 1
ATOM 746 C C . TRP A 1 93 ? 0.880 5.240 9.452 1.00 82.94 93 TRP A C 1
ATOM 748 O O . TRP A 1 93 ? 1.209 5.470 8.289 1.00 82.94 93 TRP A O 1
ATOM 758 N N . SER A 1 94 ? 1.543 5.788 10.478 1.00 83.00 94 SER A N 1
ATOM 759 C CA . SER A 1 94 ? 2.670 6.718 10.286 1.00 83.00 94 SER A CA 1
ATOM 760 C C . SER A 1 94 ? 4.034 6.035 10.217 1.00 83.00 94 SER A C 1
ATOM 762 O O . SER A 1 94 ? 4.986 6.618 9.712 1.00 83.00 94 SER A O 1
ATOM 764 N N . THR A 1 95 ? 4.157 4.816 10.743 1.00 85.06 95 THR A N 1
ATOM 765 C CA . THR A 1 95 ? 5.439 4.105 10.827 1.00 85.06 95 THR A CA 1
ATOM 766 C C . THR A 1 95 ? 5.269 2.676 10.329 1.00 85.06 95 THR A C 1
ATOM 768 O O . THR A 1 95 ? 4.562 1.902 10.977 1.00 85.06 95 THR A O 1
ATOM 771 N N . PRO A 1 96 ? 5.876 2.316 9.187 1.00 87.50 96 PRO A N 1
ATOM 772 C CA . PRO A 1 96 ? 5.927 0.932 8.737 1.00 87.50 96 PRO A CA 1
ATOM 773 C C . PRO A 1 96 ? 6.618 0.027 9.765 1.00 87.50 96 PRO A C 1
ATOM 775 O O . PRO A 1 96 ? 7.641 0.395 10.338 1.00 87.50 96 PRO A O 1
ATOM 778 N N . ASP A 1 97 ? 6.065 -1.162 9.978 1.00 87.88 97 ASP A N 1
ATOM 779 C CA . ASP A 1 97 ? 6.664 -2.261 10.748 1.00 87.88 97 ASP A CA 1
ATOM 780 C C . ASP A 1 97 ? 7.115 -3.335 9.752 1.00 87.88 97 ASP A C 1
ATOM 782 O O . ASP A 1 97 ? 6.570 -4.441 9.687 1.00 87.88 97 ASP A O 1
ATOM 786 N N . ASP A 1 98 ? 8.054 -2.945 8.890 1.00 83.19 98 ASP A N 1
ATOM 787 C CA . ASP A 1 98 ? 8.559 -3.788 7.814 1.00 83.19 98 ASP A CA 1
ATOM 788 C C . ASP A 1 98 ? 9.454 -4.879 8.399 1.00 83.19 98 ASP A C 1
ATOM 790 O O . ASP A 1 98 ? 10.574 -4.633 8.852 1.00 83.19 98 ASP A O 1
ATOM 794 N N . ARG A 1 99 ? 8.949 -6.110 8.383 1.00 82.38 99 ARG A N 1
ATOM 795 C CA . ARG A 1 99 ? 9.684 -7.293 8.826 1.00 82.38 99 ARG A CA 1
ATOM 796 C C . ARG A 1 99 ? 9.927 -8.191 7.639 1.00 82.38 99 ARG A C 1
ATOM 798 O O . ARG A 1 99 ? 9.031 -8.402 6.825 1.00 82.38 99 ARG A O 1
ATOM 805 N N . LYS A 1 100 ? 11.133 -8.746 7.563 1.00 77.94 100 LYS A N 1
ATOM 806 C CA . LYS A 1 100 ? 11.460 -9.722 6.530 1.00 77.94 100 LYS A CA 1
ATOM 807 C C . LYS A 1 100 ? 10.558 -10.942 6.717 1.00 77.94 100 LYS A C 1
ATOM 809 O O . LYS A 1 100 ? 10.621 -11.588 7.760 1.00 77.94 100 LYS A O 1
ATOM 814 N N . VAL A 1 101 ? 9.719 -11.231 5.721 1.00 72.94 101 VAL A N 1
ATOM 815 C CA . VAL A 1 101 ? 8.754 -12.343 5.765 1.00 72.94 101 VAL A CA 1
ATOM 816 C C . VAL A 1 101 ? 9.476 -13.686 5.828 1.00 72.94 101 VAL A C 1
ATOM 818 O O . VAL A 1 101 ? 9.068 -14.582 6.560 1.00 72.94 101 VAL A O 1
ATOM 821 N N . ASN A 1 102 ? 10.579 -13.821 5.090 1.00 69.50 102 ASN A N 1
ATOM 822 C CA . ASN A 1 102 ? 11.372 -15.038 5.071 1.00 69.50 102 ASN A CA 1
ATOM 823 C C . ASN A 1 102 ? 12.864 -14.707 4.878 1.00 69.50 102 ASN A C 1
ATOM 825 O O . ASN A 1 102 ? 13.205 -14.072 3.881 1.00 69.50 102 AS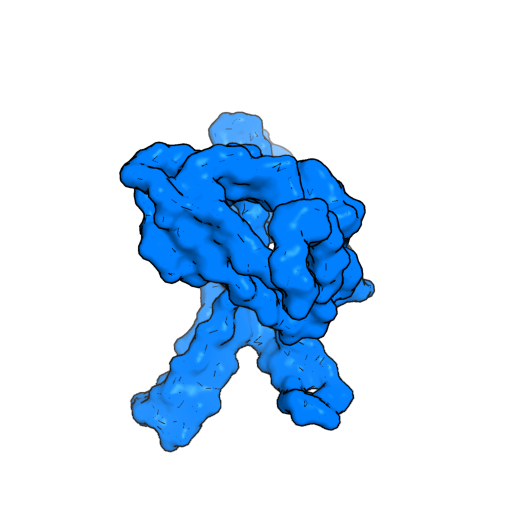N A O 1
ATOM 829 N N . PRO A 1 103 ? 13.779 -15.152 5.765 1.00 71.00 103 PRO A N 1
ATOM 830 C CA . PRO A 1 103 ? 15.223 -14.979 5.588 1.00 71.00 103 PRO A CA 1
ATOM 831 C C . PRO A 1 103 ? 15.756 -15.472 4.236 1.00 71.00 103 PRO A C 1
ATOM 833 O O . PRO A 1 103 ? 16.711 -14.886 3.723 1.00 71.00 103 PRO A O 1
ATOM 836 N N . TRP A 1 104 ? 15.115 -16.493 3.658 1.00 67.62 104 TRP A N 1
ATOM 837 C CA . TRP A 1 104 ? 15.479 -17.119 2.383 1.00 67.62 104 TRP A CA 1
ATOM 838 C C . TRP A 1 104 ? 14.866 -16.435 1.158 1.00 67.62 104 TRP A C 1
ATOM 840 O O . TRP A 1 104 ? 15.225 -16.786 0.032 1.00 67.62 104 TRP A O 1
ATOM 850 N N . ASP A 1 105 ? 13.947 -15.479 1.342 1.00 69.75 105 ASP A N 1
ATOM 851 C CA . ASP A 1 105 ? 13.411 -14.725 0.216 1.00 69.75 105 ASP A CA 1
ATOM 852 C C . ASP A 1 105 ? 14.472 -13.756 -0.298 1.00 69.75 105 ASP A C 1
ATOM 854 O O . ASP A 1 105 ? 14.710 -12.673 0.237 1.00 69.75 105 ASP A O 1
ATOM 858 N N . ALA A 1 106 ? 15.157 -14.191 -1.346 1.00 69.69 106 ALA A N 1
ATOM 859 C CA . ALA A 1 106 ? 16.159 -13.381 -1.998 1.00 69.69 106 ALA A CA 1
ATOM 860 C C . ALA A 1 106 ? 15.545 -12.398 -3.012 1.00 69.69 106 ALA A C 1
ATOM 862 O O . ALA A 1 106 ? 16.287 -11.599 -3.563 1.00 69.69 106 ALA A O 1
ATOM 863 N N . ASN A 1 107 ? 14.248 -12.460 -3.340 1.00 67.12 107 ASN A N 1
ATOM 864 C CA . ASN A 1 107 ? 13.590 -11.423 -4.156 1.00 67.12 107 ASN A CA 1
ATOM 865 C C . ASN A 1 107 ? 13.150 -10.230 -3.305 1.00 67.12 107 ASN A C 1
ATOM 867 O O . ASN A 1 107 ? 12.951 -9.143 -3.837 1.00 67.12 107 ASN A O 1
ATOM 871 N N . GLU A 1 108 ? 13.103 -10.408 -1.989 1.00 71.00 108 GLU A N 1
ATOM 872 C CA . GLU A 1 108 ? 12.827 -9.345 -1.039 1.00 71.00 108 GLU A CA 1
ATOM 873 C C . GLU A 1 108 ? 13.971 -9.190 -0.020 1.00 71.00 108 GLU A C 1
ATOM 875 O O . GLU A 1 108 ? 13.875 -9.612 1.137 1.00 71.00 108 GLU A O 1
ATOM 880 N N . PRO A 1 109 ? 15.114 -8.611 -0.443 1.00 69.25 109 PRO A N 1
ATOM 881 C CA . PRO A 1 109 ? 16.289 -8.526 0.417 1.00 69.25 109 PRO A CA 1
ATOM 882 C C . PRO A 1 109 ? 16.060 -7.621 1.636 1.00 69.25 109 PRO A C 1
ATOM 884 O O . PRO A 1 109 ? 16.609 -7.902 2.702 1.00 69.25 109 PRO A O 1
ATOM 887 N N . ASP A 1 110 ? 15.244 -6.573 1.481 1.00 82.44 110 ASP A N 1
ATOM 888 C CA . ASP A 1 110 ? 14.954 -5.571 2.505 1.00 82.44 110 ASP A CA 1
ATOM 889 C C . ASP A 1 110 ? 13.537 -4.985 2.299 1.00 82.44 110 ASP A C 1
ATOM 891 O O . ASP A 1 110 ? 13.343 -4.239 1.339 1.00 82.44 110 ASP A O 1
ATOM 895 N N . PRO A 1 111 ? 12.551 -5.284 3.168 1.00 81.81 111 PRO A N 1
ATOM 896 C CA . PRO A 1 111 ? 11.194 -4.739 3.069 1.00 81.81 111 PRO A CA 1
ATOM 897 C C . PRO A 1 111 ? 11.099 -3.264 3.481 1.00 81.81 111 PRO A C 1
ATOM 899 O O . PRO A 1 111 ? 10.062 -2.636 3.275 1.00 81.81 111 PRO A O 1
ATOM 902 N N . THR A 1 112 ? 12.142 -2.696 4.093 1.00 84.62 112 THR A N 1
ATOM 903 C CA . THR A 1 112 ? 12.091 -1.357 4.683 1.00 84.62 112 THR A CA 1
ATOM 904 C C . THR A 1 112 ? 12.097 -0.251 3.624 1.00 84.62 112 THR A C 1
ATOM 906 O O . THR A 1 112 ? 12.206 -0.487 2.417 1.00 84.62 112 THR A O 1
ATOM 909 N N . ASN A 1 113 ? 12.063 1.007 4.076 1.00 80.75 113 ASN A N 1
ATOM 910 C CA . ASN A 1 113 ? 12.326 2.171 3.222 1.00 80.75 113 ASN A CA 1
ATOM 911 C C . ASN A 1 113 ? 13.707 2.117 2.526 1.00 80.75 113 ASN A C 1
ATOM 913 O O . ASN A 1 113 ? 13.911 2.801 1.524 1.00 80.75 113 ASN A O 1
ATOM 917 N N . GLY A 1 114 ? 14.645 1.307 3.030 1.00 79.44 114 GLY A N 1
ATOM 918 C CA . GLY A 1 114 ? 15.936 1.046 2.399 1.00 79.44 114 GLY A CA 1
ATOM 919 C C . GLY A 1 114 ? 15.865 0.127 1.177 1.00 79.44 114 GLY A C 1
ATOM 920 O O . GLY A 1 114 ? 16.802 0.148 0.380 1.00 79.44 114 GLY A O 1
ATOM 921 N N . GLY A 1 115 ? 14.759 -0.601 0.973 1.00 81.75 115 GLY A N 1
ATOM 922 C CA . GLY A 1 115 ? 14.620 -1.654 -0.033 1.00 81.75 115 GLY A CA 1
ATOM 923 C C . GLY A 1 115 ? 13.307 -1.604 -0.830 1.00 81.75 115 GLY A C 1
ATOM 924 O O . GLY A 1 115 ? 13.011 -0.616 -1.512 1.00 81.75 115 GLY A O 1
ATOM 925 N N . THR A 1 116 ? 12.544 -2.694 -0.842 1.00 78.69 116 THR A N 1
ATOM 926 C CA . THR A 1 116 ? 11.307 -2.849 -1.634 1.00 78.69 116 THR A CA 1
ATOM 927 C C . THR A 1 116 ? 10.162 -1.969 -1.126 1.00 78.69 116 THR A C 1
ATOM 929 O O . THR A 1 116 ? 9.263 -1.631 -1.899 1.00 78.69 116 THR A O 1
ATOM 932 N N . MET A 1 117 ? 10.250 -1.486 0.121 1.00 82.25 117 MET A N 1
ATOM 933 C CA . MET A 1 117 ? 9.221 -0.700 0.811 1.00 82.25 117 MET A CA 1
ATOM 934 C C . MET A 1 117 ? 7.879 -1.444 0.923 1.00 82.25 117 MET A C 1
ATOM 936 O O . MET A 1 117 ? 6.821 -0.878 0.635 1.00 82.25 117 MET A O 1
ATOM 940 N N . GLY A 1 118 ? 7.950 -2.709 1.334 1.00 77.88 118 GLY A N 1
ATOM 941 C CA . GLY A 1 118 ? 6.844 -3.642 1.537 1.00 77.88 118 GLY A CA 1
ATOM 942 C C . GLY A 1 118 ? 7.059 -4.977 0.823 1.00 77.88 118 GLY A C 1
ATOM 943 O O . GLY A 1 118 ? 8.015 -5.124 0.058 1.00 77.88 118 GLY A O 1
ATOM 944 N N . THR A 1 119 ? 6.152 -5.925 1.084 1.00 76.31 119 THR A N 1
ATOM 945 C CA . THR A 1 119 ? 6.389 -7.352 0.834 1.00 76.31 119 THR A CA 1
ATOM 946 C C . THR A 1 119 ? 5.401 -7.974 -0.157 1.00 76.31 119 THR A C 1
ATOM 948 O O . THR A 1 119 ? 4.214 -7.627 -0.191 1.00 76.31 119 THR A O 1
ATOM 951 N N . ILE A 1 120 ? 5.885 -8.934 -0.955 1.00 81.25 120 ILE A N 1
ATOM 952 C CA . ILE A 1 120 ? 5.056 -9.914 -1.676 1.00 81.25 120 ILE A CA 1
ATOM 953 C C . ILE A 1 120 ? 5.687 -11.295 -1.448 1.00 81.25 120 ILE A C 1
ATOM 955 O O . ILE A 1 120 ? 6.739 -11.565 -2.025 1.00 81.25 120 ILE A O 1
ATOM 959 N N . PRO A 1 121 ? 5.045 -12.195 -0.679 1.00 83.75 121 PRO A N 1
ATOM 960 C CA . PRO A 1 121 ? 3.698 -12.093 -0.101 1.00 83.75 121 PRO A CA 1
ATOM 961 C C . PRO A 1 121 ? 3.595 -11.072 1.046 1.00 83.75 121 PRO A C 1
ATOM 963 O O . PRO A 1 121 ? 4.599 -10.585 1.548 1.00 83.75 121 PRO A O 1
ATOM 966 N N . GLY A 1 122 ? 2.368 -10.733 1.457 1.00 83.38 122 GLY A N 1
ATOM 967 C CA . GLY A 1 122 ? 2.108 -9.793 2.557 1.00 83.38 122 GLY A CA 1
ATOM 968 C C . GLY A 1 122 ? 2.652 -10.241 3.930 1.00 83.38 122 GLY A C 1
ATOM 969 O O . GLY A 1 122 ? 3.152 -11.359 4.069 1.00 83.38 122 GLY A O 1
ATOM 970 N N . PRO A 1 123 ? 2.530 -9.394 4.969 1.00 84.62 123 PRO A N 1
ATOM 971 C CA . PRO A 1 123 ? 3.096 -9.657 6.289 1.00 84.62 123 PRO A CA 1
ATOM 972 C C . PRO A 1 123 ? 2.473 -10.886 6.962 1.00 84.62 123 PRO A C 1
ATOM 974 O O . PRO A 1 123 ? 1.266 -11.113 6.885 1.00 84.62 123 PRO A O 1
ATOM 977 N N . VAL A 1 124 ? 3.300 -11.637 7.693 1.00 87.38 124 VAL A N 1
ATOM 978 C CA . VAL A 1 124 ? 2.861 -12.802 8.475 1.00 87.38 124 VAL A CA 1
ATOM 979 C C . VAL A 1 124 ? 2.071 -12.350 9.710 1.00 87.38 124 VAL A C 1
ATOM 981 O O . VAL A 1 124 ? 2.513 -11.480 10.468 1.00 87.38 124 VAL A O 1
ATOM 984 N N . ILE A 1 125 ? 0.902 -12.962 9.913 1.00 86.62 125 ILE A N 1
ATOM 985 C CA . ILE A 1 125 ? 0.066 -12.827 11.112 1.00 86.62 125 ILE A CA 1
ATOM 986 C C . ILE A 1 125 ? 0.247 -14.101 11.943 1.00 86.62 125 ILE A C 1
ATOM 988 O O . ILE A 1 125 ? -0.001 -15.198 11.451 1.00 86.62 125 ILE A O 1
ATOM 992 N N . GLU A 1 126 ? 0.665 -13.956 13.198 1.00 85.81 126 GLU A N 1
ATOM 993 C CA . GLU A 1 126 ? 0.983 -15.062 14.108 1.00 85.81 126 GLU A CA 1
ATOM 994 C C . GLU A 1 126 ? 0.137 -14.934 15.381 1.00 85.81 126 GLU A C 1
ATOM 996 O O . GLU A 1 126 ? 0.017 -13.852 15.953 1.00 85.81 126 GLU A O 1
ATOM 1001 N N . CYS A 1 127 ? -0.475 -16.026 15.839 1.00 88.19 127 CYS A N 1
ATOM 1002 C CA . CYS A 1 127 ? -1.263 -16.045 17.075 1.00 88.19 127 CYS A CA 1
ATOM 1003 C C . CYS A 1 127 ? -1.290 -17.448 17.697 1.00 88.19 127 CYS A C 1
ATOM 1005 O O . CYS A 1 127 ? -1.046 -18.438 17.003 1.00 88.19 127 CYS A O 1
ATOM 1007 N N . SER A 1 128 ? -1.581 -17.539 18.999 1.00 92.12 128 SER A N 1
ATOM 1008 C CA . SER A 1 128 ? -1.761 -18.820 19.692 1.00 92.12 128 SER A CA 1
ATOM 1009 C C . SER A 1 128 ? -3.232 -19.231 19.742 1.00 92.12 128 SER A C 1
ATOM 1011 O O . SER A 1 128 ? -4.143 -18.407 19.628 1.00 92.12 128 SER A O 1
ATOM 1013 N N . VAL A 1 129 ? -3.484 -20.526 19.959 1.00 92.12 129 VAL A N 1
ATOM 1014 C CA . VAL A 1 129 ? -4.846 -21.034 20.175 1.00 92.12 129 VAL A CA 1
ATOM 1015 C C . VAL A 1 129 ? -5.480 -20.311 21.362 1.00 92.12 129 VAL A C 1
ATOM 1017 O O . VAL A 1 129 ? -4.935 -20.294 22.465 1.00 92.12 129 VAL A O 1
ATOM 1020 N N . GLY A 1 130 ? -6.657 -19.734 21.125 1.00 88.75 130 GLY A N 1
ATOM 1021 C CA . GLY A 1 130 ? -7.393 -18.979 22.131 1.00 88.75 130 GLY A CA 1
ATOM 1022 C C . GLY A 1 130 ? -6.986 -17.512 22.250 1.00 88.75 130 GLY A C 1
ATOM 1023 O O . GLY A 1 130 ? -7.458 -16.869 23.177 1.00 88.75 130 GLY A O 1
ATOM 1024 N N . ASP A 1 131 ? -6.152 -16.965 21.364 1.00 87.62 131 ASP A N 1
ATOM 1025 C CA . ASP A 1 131 ? -5.978 -15.513 21.242 1.00 87.62 131 ASP A CA 1
ATOM 1026 C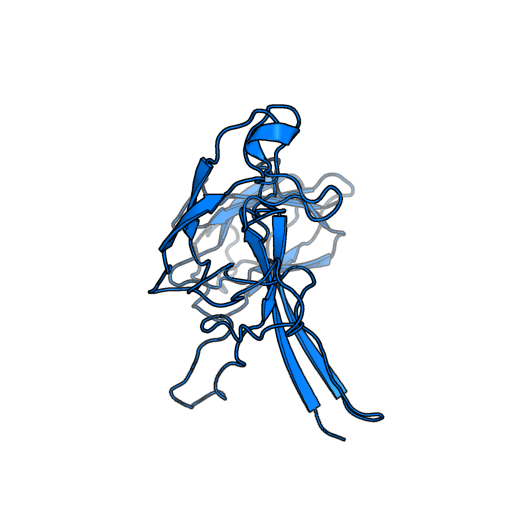 C . ASP A 1 131 ? -7.096 -14.873 20.409 1.00 87.62 131 ASP A C 1
ATOM 1028 O O . ASP A 1 131 ? -7.717 -15.507 19.553 1.00 87.62 131 ASP A O 1
ATOM 1032 N N . LYS A 1 132 ? -7.339 -13.582 20.648 1.00 91.44 132 LYS A N 1
ATOM 1033 C CA . LYS A 1 132 ? -8.191 -12.738 19.809 1.00 91.44 132 LYS A CA 1
ATOM 1034 C C . LYS A 1 132 ? -7.302 -11.892 18.905 1.00 91.44 132 LYS A C 1
ATOM 1036 O O . LYS A 1 132 ? -6.526 -11.081 19.397 1.00 91.44 132 LYS A O 1
ATOM 1041 N N . VAL A 1 133 ? -7.453 -12.032 17.594 1.00 89.56 133 VAL A N 1
ATOM 1042 C CA . VAL A 1 133 ? -6.728 -11.210 16.616 1.00 89.56 133 VAL A CA 1
ATOM 1043 C C . VAL A 1 133 ? -7.651 -10.120 16.076 1.00 89.56 133 VAL A C 1
ATOM 1045 O O . VAL A 1 133 ? -8.771 -10.406 15.655 1.00 89.56 133 VAL A O 1
ATOM 1048 N N . ILE A 1 134 ? -7.185 -8.873 16.086 1.00 89.38 134 ILE A N 1
ATOM 1049 C CA . ILE A 1 134 ? -7.841 -7.723 15.459 1.00 89.38 134 ILE A CA 1
ATOM 1050 C C . ILE 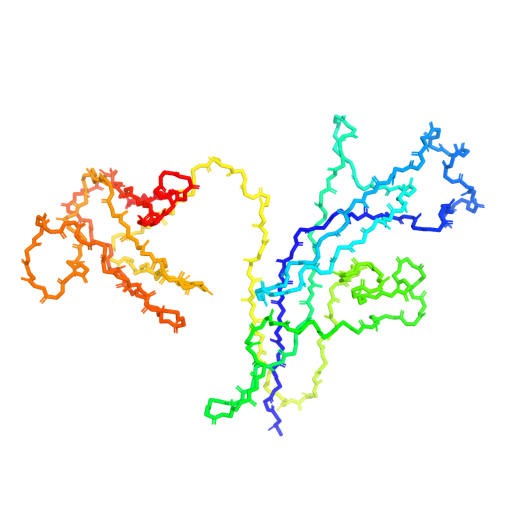A 1 134 ? -6.927 -7.225 14.343 1.00 89.38 134 ILE A C 1
ATOM 1052 O O . ILE A 1 134 ? -5.771 -6.884 14.580 1.00 89.38 134 ILE A O 1
ATOM 1056 N N . VAL A 1 135 ? -7.445 -7.176 13.120 1.00 86.19 135 VAL A N 1
ATOM 1057 C CA . VAL A 1 135 ? -6.725 -6.606 11.979 1.00 86.19 135 VAL A CA 1
ATOM 1058 C C . VAL A 1 135 ? -7.388 -5.289 11.615 1.00 86.19 135 VAL A C 1
ATOM 1060 O O . VAL A 1 135 ? -8.506 -5.260 11.106 1.00 86.19 135 VAL A O 1
ATOM 1063 N N . HIS A 1 136 ? -6.682 -4.198 11.873 1.00 89.88 136 HIS A N 1
ATOM 1064 C CA . HIS A 1 136 ? -6.993 -2.890 11.324 1.00 89.88 136 HIS A CA 1
ATOM 1065 C C . HIS A 1 136 ? -6.484 -2.875 9.889 1.00 89.88 136 HIS A C 1
ATOM 1067 O O . HIS A 1 136 ? -5.317 -3.189 9.639 1.00 89.88 136 HIS A O 1
ATOM 1073 N N . PHE A 1 137 ? -7.354 -2.541 8.941 1.00 85.56 137 PHE A N 1
ATOM 1074 C CA . PHE A 1 137 ? -7.024 -2.549 7.521 1.00 85.56 137 PHE A CA 1
ATOM 1075 C C . PHE A 1 137 ? -7.285 -1.184 6.889 1.00 85.56 137 PHE A C 1
ATOM 1077 O O . PHE A 1 137 ? -8.355 -0.605 7.082 1.00 85.56 137 PHE A O 1
ATOM 1084 N N . ARG A 1 138 ? -6.330 -0.687 6.097 1.00 84.12 138 ARG A N 1
ATOM 1085 C CA . ARG A 1 138 ? -6.461 0.561 5.337 1.00 84.12 138 ARG A CA 1
ATOM 1086 C C . ARG A 1 138 ? -6.234 0.327 3.848 1.00 84.12 138 ARG A C 1
ATOM 1088 O O . ARG A 1 138 ? -5.220 -0.234 3.442 1.00 84.12 138 ARG A O 1
ATOM 1095 N N . ASN A 1 139 ? -7.162 0.813 3.025 1.00 82.38 139 ASN A N 1
ATOM 1096 C CA . ASN A 1 139 ? -7.041 0.749 1.572 1.00 82.38 139 ASN A CA 1
ATOM 1097 C C . ASN A 1 139 ? -6.414 2.027 0.995 1.00 82.38 139 ASN A C 1
ATOM 1099 O O . ASN A 1 139 ? -7.032 3.088 1.045 1.00 82.38 139 ASN A O 1
ATOM 1103 N N . MET A 1 140 ? -5.202 1.912 0.442 1.00 83.00 140 MET A N 1
ATOM 1104 C CA . MET A 1 140 ? -4.503 2.965 -0.309 1.00 83.00 140 MET A CA 1
ATOM 1105 C C . MET A 1 140 ? -4.261 2.563 -1.778 1.00 83.00 140 MET A C 1
ATOM 1107 O O . MET A 1 140 ? -3.346 3.088 -2.423 1.00 83.00 140 MET A O 1
ATOM 1111 N N . ASP A 1 141 ? -5.086 1.653 -2.316 1.00 83.12 141 ASP A N 1
ATOM 1112 C CA . ASP A 1 141 ? -5.133 1.331 -3.743 1.00 83.12 141 ASP A CA 1
ATOM 1113 C C . ASP A 1 141 ? -5.648 2.536 -4.553 1.00 83.12 141 ASP A C 1
ATOM 1115 O O . ASP A 1 141 ? -6.813 2.930 -4.479 1.00 83.12 141 ASP A O 1
ATOM 1119 N N . SER A 1 142 ? -4.758 3.124 -5.345 1.00 78.12 142 SER A N 1
ATOM 1120 C CA . SER A 1 142 ? -4.989 4.223 -6.275 1.00 78.12 142 SER A CA 1
ATOM 1121 C C . SER A 1 142 ? -5.210 3.771 -7.718 1.00 78.12 142 SER A C 1
ATOM 1123 O O . SER A 1 142 ? -5.387 4.630 -8.573 1.00 78.12 142 SER A O 1
ATOM 1125 N N . ARG A 1 143 ? -5.255 2.461 -8.017 1.00 71.25 143 ARG A N 1
ATOM 1126 C CA . ARG A 1 143 ? -5.604 1.941 -9.361 1.00 71.25 143 ARG A CA 1
ATOM 1127 C C . ARG A 1 143 ? -7.092 2.055 -9.675 1.00 71.25 143 ARG A C 1
ATOM 1129 O O . ARG A 1 143 ? -7.547 1.554 -10.698 1.00 71.25 143 ARG A O 1
ATOM 1136 N N . GLN A 1 144 ? -7.866 2.703 -8.808 1.00 55.69 144 GLN A N 1
ATOM 1137 C CA . GLN A 1 144 ? -9.195 3.134 -9.191 1.00 55.69 144 GLN A CA 1
ATOM 1138 C C . GLN A 1 144 ? -9.068 4.243 -10.230 1.00 55.69 144 GLN A C 1
ATOM 1140 O O . GLN A 1 144 ? -8.836 5.405 -9.892 1.00 55.69 144 GLN A O 1
ATOM 1145 N N . ASP A 1 145 ? -9.242 3.840 -11.489 1.00 46.47 145 ASP A N 1
ATOM 1146 C CA . ASP A 1 145 ? -9.594 4.714 -12.594 1.00 46.47 145 ASP A CA 1
ATOM 1147 C C . ASP A 1 145 ? -10.583 5.774 -12.109 1.00 46.47 145 ASP A C 1
ATOM 1149 O O . ASP A 1 145 ? -11.580 5.492 -11.442 1.00 46.47 145 ASP A O 1
ATOM 1153 N N . SER A 1 146 ? -10.353 7.002 -12.543 1.00 41.91 146 SER A N 1
ATOM 1154 C CA . SER A 1 146 ? -11.263 8.146 -12.493 1.00 41.91 146 SER A CA 1
ATOM 1155 C C . SER A 1 146 ? -12.625 7.909 -13.179 1.00 41.91 146 SER A C 1
ATOM 1157 O O . SER A 1 146 ? -13.403 8.848 -13.364 1.00 41.91 146 SER A O 1
ATOM 1159 N N . LYS A 1 147 ? -12.976 6.663 -13.515 1.00 42.75 147 LYS A N 1
ATOM 1160 C CA . LYS A 1 147 ? -14.339 6.252 -13.842 1.00 42.75 147 LYS A CA 1
ATOM 1161 C C . LYS A 1 147 ? -15.161 6.254 -12.561 1.00 42.75 147 LYS A C 1
ATOM 1163 O O . LYS A 1 147 ? -15.237 5.246 -11.876 1.00 42.75 147 LYS A O 1
ATOM 1168 N N . GLY A 1 148 ? -15.716 7.432 -12.262 1.00 46.25 148 GLY A N 1
ATOM 1169 C CA . GLY A 1 148 ? -16.812 7.695 -11.331 1.00 46.25 148 GLY A CA 1
ATOM 1170 C C . GLY A 1 148 ? -16.946 6.678 -10.207 1.00 46.25 148 GLY A C 1
ATOM 1171 O O . GLY A 1 148 ? -17.535 5.620 -10.409 1.00 46.25 148 GLY A O 1
ATOM 1172 N N . LYS A 1 149 ? -16.446 7.034 -9.016 1.00 53.41 149 LYS A N 1
ATOM 1173 C CA . LYS A 1 149 ? -16.725 6.325 -7.760 1.00 53.41 149 LYS A CA 1
ATOM 1174 C C . LYS A 1 149 ? -18.209 6.436 -7.433 1.00 53.41 149 LYS A C 1
ATOM 1176 O O . LYS A 1 149 ? -18.603 7.209 -6.567 1.00 53.41 149 LYS A O 1
ATOM 1181 N N . ASP A 1 150 ? -19.009 5.713 -8.193 1.00 58.62 150 ASP A N 1
ATOM 1182 C CA . ASP A 1 150 ? -20.412 5.514 -7.958 1.00 58.62 150 ASP A CA 1
ATOM 1183 C C . ASP A 1 150 ? -20.524 4.529 -6.807 1.00 58.62 150 ASP A C 1
ATOM 1185 O O . ASP A 1 150 ? -20.144 3.367 -6.929 1.00 58.62 150 ASP A O 1
ATOM 1189 N N . LEU A 1 151 ? -21.015 5.009 -5.673 1.00 62.97 151 LEU A N 1
ATOM 1190 C CA . LEU A 1 151 ? -21.383 4.154 -4.553 1.00 62.97 151 LEU A CA 1
ATOM 1191 C C . LEU A 1 151 ? -22.863 3.794 -4.721 1.00 62.97 151 LEU A C 1
ATOM 1193 O O . LEU A 1 151 ? -23.697 4.660 -4.439 1.00 62.97 151 LEU A O 1
ATOM 1197 N N . PRO A 1 152 ? -23.216 2.596 -5.232 1.00 64.50 152 PRO A N 1
ATOM 1198 C CA . PRO A 1 152 ? -24.599 2.144 -5.232 1.00 64.50 152 PRO A CA 1
ATOM 1199 C C . PRO A 1 152 ? -25.031 1.889 -3.787 1.00 64.50 152 PRO A C 1
ATOM 1201 O O . PRO A 1 152 ? -24.383 1.133 -3.066 1.00 64.50 152 PRO A O 1
ATOM 1204 N N . LEU A 1 153 ? -26.110 2.535 -3.363 1.00 66.44 153 LEU A N 1
ATOM 1205 C CA . LEU A 1 153 ? -26.675 2.402 -2.027 1.00 66.44 153 LEU A CA 1
ATOM 1206 C C . LEU A 1 153 ? -28.173 2.150 -2.108 1.00 66.44 153 LEU A C 1
ATOM 1208 O O . LEU A 1 153 ? -28.886 2.797 -2.879 1.00 66.44 153 LEU A O 1
ATOM 1212 N N . GLU A 1 154 ? -28.657 1.269 -1.241 1.00 71.06 154 GLU A N 1
ATOM 1213 C CA . GLU A 1 154 ? -30.086 1.112 -0.994 1.00 71.06 154 GLU A CA 1
ATOM 1214 C C . GLU A 1 154 ? -30.618 2.282 -0.153 1.00 71.06 154 GLU A C 1
ATOM 1216 O O . GLU A 1 154 ? -29.876 2.933 0.594 1.00 71.06 154 GLU A O 1
ATOM 1221 N N . SER A 1 155 ? -31.919 2.560 -0.258 1.00 66.25 155 SER A N 1
ATOM 1222 C CA . SER A 1 155 ? -32.557 3.604 0.552 1.00 66.25 155 SER A CA 1
ATOM 1223 C C . SER A 1 155 ? -32.377 3.328 2.045 1.00 66.25 155 SER A C 1
ATOM 1225 O O . SER A 1 155 ? -32.675 2.231 2.507 1.00 66.25 155 SER A O 1
ATOM 1227 N N . GLY A 1 156 ? -31.958 4.339 2.810 1.00 64.56 156 GLY A N 1
ATOM 1228 C CA . GLY A 1 156 ? -31.715 4.206 4.249 1.00 64.56 156 GLY A CA 1
ATOM 1229 C C . GLY A 1 156 ? -30.284 3.795 4.607 1.00 64.56 156 GLY A C 1
ATOM 1230 O O . GLY A 1 156 ? -29.958 3.736 5.791 1.00 64.56 156 GLY A O 1
ATOM 1231 N N . SER A 1 157 ? -29.416 3.566 3.614 1.00 65.06 157 SER A N 1
ATOM 1232 C CA . SER A 1 157 ? -27.988 3.342 3.847 1.00 65.06 157 SER A CA 1
ATOM 1233 C C . SER A 1 157 ? -27.330 4.541 4.535 1.00 65.06 157 SER A C 1
ATOM 1235 O O . SER A 1 157 ? -27.651 5.705 4.270 1.00 65.06 157 SER A O 1
ATOM 1237 N N . GLN A 1 158 ? -26.354 4.250 5.391 1.00 67.94 158 GLN A N 1
ATOM 1238 C CA . GLN A 1 158 ? -25.495 5.250 6.017 1.00 67.94 158 GLN A CA 1
ATOM 1239 C C . GLN A 1 158 ? -24.152 5.294 5.290 1.00 67.94 158 GLN A C 1
ATOM 1241 O O . GLN A 1 158 ? -23.528 4.261 5.056 1.00 67.94 158 GLN A O 1
ATOM 1246 N N . VAL A 1 159 ? -23.705 6.498 4.939 1.00 65.62 159 VAL A N 1
ATOM 1247 C CA . VAL A 1 159 ? -22.384 6.756 4.362 1.00 65.62 159 VAL A CA 1
ATOM 1248 C C . VAL A 1 159 ? -21.563 7.515 5.382 1.00 65.62 159 VAL A C 1
ATOM 1250 O O . VAL A 1 159 ? -21.963 8.588 5.831 1.00 65.62 159 VAL A O 1
ATOM 1253 N N . THR A 1 160 ? -20.396 6.988 5.720 1.00 67.94 160 THR A N 1
ATOM 1254 C CA . THR A 1 160 ? -19.443 7.691 6.576 1.00 67.94 160 THR A CA 1
ATOM 1255 C C . THR A 1 160 ? -18.371 8.331 5.709 1.00 67.94 160 THR A C 1
ATOM 1257 O O . THR A 1 160 ? -17.668 7.639 4.974 1.00 67.94 160 THR A O 1
ATOM 1260 N N . PHE A 1 161 ? -18.232 9.653 5.806 1.00 66.06 161 PHE A N 1
ATOM 1261 C CA . PHE A 1 161 ? -17.076 10.355 5.263 1.00 66.06 161 PHE A CA 1
ATOM 1262 C C . PHE A 1 161 ? -16.001 10.416 6.346 1.00 66.06 161 PHE A C 1
ATOM 1264 O O . PHE A 1 161 ? -16.180 11.072 7.375 1.00 66.06 161 PHE A O 1
ATOM 1271 N N . ASP A 1 162 ? -14.906 9.700 6.108 1.00 63.62 162 ASP A N 1
ATOM 1272 C CA . ASP A 1 162 ? -13.755 9.625 7.000 1.00 63.62 162 ASP A CA 1
ATOM 1273 C C . ASP A 1 162 ? -12.583 10.406 6.387 1.00 63.62 162 ASP A C 1
ATOM 1275 O O . ASP A 1 162 ? -11.928 9.955 5.441 1.00 63.62 162 ASP A O 1
ATOM 1279 N N . PHE A 1 163 ? -12.364 11.624 6.884 1.00 61.12 163 PHE A N 1
ATOM 1280 C CA . PHE A 1 163 ? -11.268 12.473 6.432 1.00 61.12 163 PHE A CA 1
ATOM 1281 C C . PHE A 1 163 ? -10.036 12.251 7.298 1.00 61.12 163 PHE A C 1
ATOM 1283 O O . PHE A 1 163 ? -10.000 12.567 8.484 1.00 61.12 163 PHE A O 1
ATOM 1290 N N . GLN A 1 164 ? -8.988 11.750 6.657 1.00 53.03 164 GLN A N 1
ATOM 1291 C CA . GLN A 1 164 ? -7.730 11.391 7.309 1.00 53.03 164 GLN A CA 1
ATOM 1292 C C . GLN A 1 164 ? -6.713 12.553 7.345 1.00 53.03 164 GLN A C 1
ATOM 1294 O O . GLN A 1 164 ? -5.612 12.377 7.860 1.00 53.03 164 GLN A O 1
ATOM 1299 N N . ALA A 1 165 ? -7.049 13.720 6.779 1.00 52.03 165 ALA A N 1
ATOM 1300 C CA . ALA A 1 165 ? -6.169 14.888 6.655 1.00 52.03 165 ALA A CA 1
ATOM 1301 C C . ALA A 1 165 ? -6.886 16.192 7.049 1.00 52.03 165 ALA A C 1
ATOM 1303 O O . ALA A 1 165 ? -8.108 16.290 6.921 1.00 52.03 165 ALA A O 1
ATOM 1304 N N . ASP A 1 166 ? -6.120 17.182 7.525 1.00 55.09 166 ASP A N 1
ATOM 1305 C CA . ASP A 1 166 ? -6.654 18.441 8.069 1.00 55.09 166 ASP A CA 1
ATOM 1306 C C . ASP A 1 166 ? -7.230 19.372 7.004 1.00 55.09 166 ASP A C 1
ATOM 1308 O O . ASP A 1 166 ? -6.789 19.385 5.858 1.00 55.09 166 ASP A O 1
ATOM 1312 N N . GLY A 1 167 ? -8.236 20.155 7.394 1.00 60.81 167 GLY A N 1
ATOM 1313 C CA . GLY A 1 167 ? -8.861 21.174 6.553 1.00 60.81 167 GLY A CA 1
ATOM 1314 C C . GLY A 1 167 ? -9.788 20.646 5.454 1.00 60.81 167 GLY A C 1
ATOM 1315 O O . GLY A 1 167 ? -10.316 21.438 4.674 1.00 60.81 167 GLY A O 1
ATOM 1316 N N . HIS A 1 168 ? -10.032 19.336 5.371 1.00 55.91 168 HIS A N 1
ATOM 1317 C CA . HIS A 1 168 ? -10.961 18.783 4.389 1.00 55.91 168 HIS A CA 1
ATOM 1318 C C . HIS A 1 168 ? -12.430 18.895 4.839 1.00 55.91 168 HIS A C 1
ATOM 1320 O O . HIS A 1 168 ? -12.792 18.723 6.002 1.00 55.91 168 HIS A O 1
ATOM 1326 N N . THR A 1 169 ? -13.308 19.169 3.875 1.00 68.62 169 THR A N 1
ATOM 1327 C CA . THR A 1 169 ? -14.771 19.244 4.043 1.00 68.62 169 THR A CA 1
ATOM 1328 C C . THR A 1 169 ? -15.450 18.421 2.941 1.00 68.62 169 THR A C 1
ATOM 1330 O O . THR A 1 169 ? -14.859 18.246 1.872 1.00 68.62 169 THR A O 1
ATOM 1333 N N . VAL A 1 170 ? -16.687 17.944 3.152 1.00 69.00 170 VAL A N 1
ATOM 1334 C CA . VAL A 1 170 ? -17.570 17.504 2.046 1.00 69.00 170 VAL A CA 1
ATOM 1335 C C . VAL A 1 170 ? -18.430 18.686 1.628 1.00 69.00 170 VAL A C 1
ATOM 1337 O O . VAL A 1 170 ? -19.075 19.315 2.466 1.00 69.00 170 VAL A O 1
ATOM 1340 N N . GLN A 1 171 ? -18.505 18.933 0.330 1.00 74.00 171 GLN A N 1
ATOM 1341 C CA . GLN A 1 171 ? -19.494 19.799 -0.282 1.00 74.00 171 GLN A CA 1
ATOM 1342 C C . GLN A 1 171 ? -20.341 18.979 -1.246 1.00 74.00 171 GLN A C 1
ATOM 1344 O O . GLN A 1 171 ? -19.810 18.333 -2.146 1.00 74.00 171 GLN A O 1
ATOM 1349 N N . PHE A 1 172 ? -21.659 19.028 -1.104 1.00 74.31 172 PHE A N 1
ATOM 1350 C CA . PHE A 1 172 ? -22.549 18.462 -2.110 1.00 74.31 172 PHE A CA 1
ATOM 1351 C C . PHE A 1 172 ? -22.807 19.474 -3.218 1.00 74.31 172 PHE A C 1
ATOM 1353 O O . PHE A 1 172 ? -23.078 20.639 -2.939 1.00 74.31 172 PHE A O 1
ATOM 1360 N N . THR A 1 173 ? -22.697 19.039 -4.471 1.00 72.50 173 THR A N 1
ATOM 1361 C CA . THR A 1 173 ? -22.733 19.935 -5.638 1.00 72.50 173 THR A CA 1
ATOM 1362 C C . THR A 1 173 ? -24.024 19.831 -6.436 1.00 72.50 173 THR A C 1
ATOM 1364 O O . THR A 1 173 ? -24.410 20.791 -7.093 1.00 72.50 173 THR A O 1
ATOM 1367 N N . SER A 1 174 ? -24.706 18.683 -6.405 1.00 76.50 174 SER A N 1
ATOM 1368 C CA . SER A 1 174 ? -26.029 18.518 -7.017 1.00 76.50 174 SER A CA 1
ATOM 1369 C C . SER A 1 174 ? -26.721 17.250 -6.528 1.00 76.50 174 SER A C 1
ATOM 1371 O O . SER A 1 174 ? -26.070 16.296 -6.090 1.00 76.50 174 SER A O 1
ATOM 1373 N N . PHE A 1 175 ? -28.046 17.231 -6.665 1.00 73.69 175 PHE A N 1
ATOM 1374 C CA . PHE A 1 175 ? -28.884 16.076 -6.368 1.00 73.69 175 PHE A CA 1
ATOM 1375 C C . PHE A 1 175 ? -29.858 15.832 -7.512 1.00 73.69 175 PHE A C 1
ATOM 1377 O O . PHE A 1 175 ? -30.327 16.760 -8.171 1.00 73.69 175 PHE A O 1
ATOM 1384 N N . THR A 1 176 ? -30.214 14.578 -7.735 1.00 74.69 176 THR A N 1
ATOM 1385 C CA . THR A 1 176 ? -31.314 14.198 -8.619 1.00 74.69 176 THR A CA 1
ATOM 1386 C C . THR A 1 176 ? -32.080 13.085 -7.926 1.00 74.69 176 THR A C 1
ATOM 1388 O O . THR A 1 176 ? -31.479 12.081 -7.568 1.00 74.69 176 THR A O 1
ATOM 1391 N N . ARG A 1 177 ? -33.389 13.264 -7.697 1.00 64.88 177 ARG A N 1
ATOM 1392 C CA . ARG A 1 177 ? -34.280 12.233 -7.116 1.00 64.88 177 ARG A CA 1
ATOM 1393 C C . ARG A 1 177 ? -33.820 11.648 -5.755 1.00 64.88 177 ARG A C 1
ATOM 1395 O O . ARG A 1 177 ? -34.109 10.491 -5.460 1.00 64.88 177 ARG A O 1
ATOM 1402 N N . ALA A 1 178 ? -33.128 12.439 -4.928 1.00 59.62 178 ALA A N 1
ATOM 1403 C CA . ALA A 1 178 ? -32.769 12.125 -3.535 1.00 59.62 178 ALA A CA 1
ATOM 1404 C C . ALA A 1 178 ? -33.450 13.131 -2.582 1.00 59.62 178 ALA A C 1
ATOM 1406 O O . ALA A 1 178 ? -33.580 14.299 -2.948 1.00 59.62 178 ALA A O 1
ATOM 1407 N N . SER A 1 179 ? -33.931 12.691 -1.408 1.00 53.78 179 SER A N 1
ATOM 1408 C CA . SER A 1 179 ? -34.911 13.450 -0.597 1.00 53.78 179 SER A CA 1
ATOM 1409 C C . SER A 1 179 ? -34.391 14.741 -0.009 1.00 53.78 179 SER A C 1
ATOM 1411 O O . SER A 1 179 ? -35.119 15.717 0.119 1.00 53.78 179 SER A O 1
ATOM 1413 N N . SER A 1 180 ? -33.156 14.680 0.441 1.00 54.09 180 SER A N 1
ATOM 1414 C CA . SER A 1 180 ? -32.495 15.661 1.274 1.00 54.09 180 SER A CA 1
ATOM 1415 C C . SER A 1 180 ? -31.319 14.901 1.849 1.00 54.09 180 SER A C 1
ATOM 1417 O O . SER A 1 180 ? -31.433 13.741 2.251 1.00 54.09 180 SER A O 1
ATOM 1419 N N . ILE A 1 181 ? -30.167 15.542 1.861 1.00 53.12 181 ILE A N 1
ATOM 1420 C CA . ILE A 1 181 ? -29.110 15.099 2.750 1.00 53.12 181 ILE A CA 1
ATOM 1421 C C . ILE A 1 181 ? -29.453 15.736 4.089 1.00 53.12 181 ILE A C 1
ATOM 1423 O O . ILE A 1 181 ? -29.753 16.935 4.087 1.00 53.12 181 ILE A O 1
ATOM 1427 N N . PRO A 1 182 ? -29.491 14.987 5.208 1.00 48.00 182 PRO A N 1
ATOM 1428 C CA . PRO A 1 182 ? -29.653 15.610 6.505 1.00 48.00 182 PRO A CA 1
ATOM 1429 C C . PRO A 1 182 ? -28.602 16.701 6.603 1.00 48.00 182 PRO A C 1
ATOM 1431 O O . PRO A 1 182 ? -27.418 16.482 6.336 1.00 48.00 182 PRO A O 1
ATOM 1434 N N . ASN A 1 183 ? -29.108 17.893 6.873 1.00 46.50 183 ASN A N 1
ATOM 1435 C CA . ASN A 1 183 ? -28.354 19.115 6.931 1.00 46.50 183 ASN A CA 1
ATOM 1436 C C . ASN A 1 183 ? -27.046 18.865 7.688 1.00 46.50 183 ASN A C 1
ATOM 1438 O O . ASN A 1 183 ? -27.051 18.494 8.861 1.00 46.50 183 ASN A O 1
ATOM 1442 N N . ILE A 1 184 ? -25.912 18.982 6.995 1.00 47.16 184 ILE A N 1
ATOM 1443 C CA . ILE A 1 184 ? -24.599 18.803 7.628 1.00 47.16 184 ILE A CA 1
ATOM 1444 C C . ILE A 1 184 ? -24.377 19.913 8.673 1.00 47.16 184 ILE A C 1
ATOM 1446 O O . ILE A 1 184 ? -23.595 19.734 9.610 1.00 47.16 184 ILE A O 1
ATOM 1450 N N . THR A 1 185 ? -25.099 21.024 8.548 1.00 41.03 185 THR A N 1
ATOM 1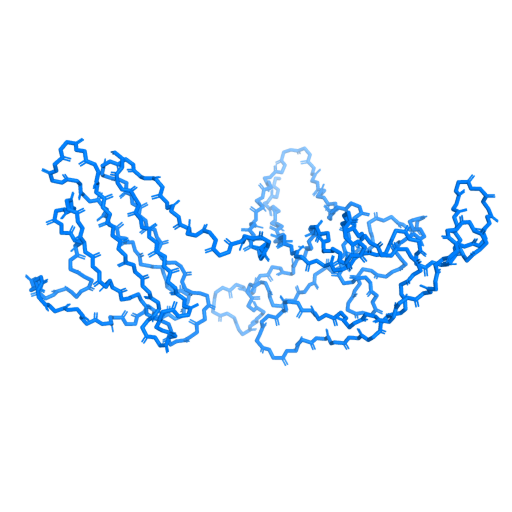451 C CA . THR A 1 185 ? -25.238 22.093 9.525 1.00 41.03 185 THR A CA 1
ATOM 1452 C C . THR A 1 185 ? -26.383 21.742 10.477 1.00 41.03 185 THR A C 1
ATOM 1454 O O . THR A 1 185 ? -27.519 21.564 10.052 1.00 41.03 185 THR A O 1
ATOM 1457 N N . GLY A 1 186 ? -26.143 21.657 11.783 1.00 35.19 186 GLY A N 1
ATOM 1458 C CA . GLY A 1 186 ? -27.212 21.476 12.779 1.00 35.19 186 GLY A CA 1
ATOM 1459 C C . GLY A 1 186 ? -28.230 22.636 12.864 1.00 35.19 186 GLY A C 1
ATOM 1460 O O . GLY A 1 186 ? -28.825 22.818 13.917 1.00 35.19 186 GLY A O 1
ATOM 1461 N N . ASP A 1 187 ? -28.407 23.440 11.807 1.00 37.31 187 ASP A N 1
ATOM 1462 C CA . ASP A 1 187 ? -29.234 24.654 11.740 1.00 37.31 187 ASP A CA 1
ATOM 1463 C C . ASP A 1 187 ? -30.593 24.460 11.035 1.00 37.31 187 ASP A C 1
ATOM 1465 O O . ASP A 1 187 ? -31.392 25.390 10.976 1.00 37.31 187 ASP A O 1
ATOM 1469 N N . GLY A 1 188 ? -30.884 23.266 10.504 1.00 36.53 188 GLY A N 1
ATOM 1470 C CA . GLY A 1 188 ? -32.189 22.938 9.908 1.00 36.53 188 GLY A CA 1
ATOM 1471 C C . GLY A 1 188 ? -32.556 23.664 8.600 1.00 36.53 188 GLY A C 1
ATOM 1472 O O . GLY A 1 188 ? -33.672 23.479 8.118 1.00 36.53 188 GLY A O 1
ATOM 1473 N N . ASN A 1 189 ? -31.656 24.453 8.000 1.00 43.72 189 ASN A N 1
ATOM 1474 C CA . ASN A 1 189 ? -31.859 25.097 6.700 1.00 43.72 189 ASN A CA 1
ATOM 1475 C C . ASN A 1 189 ? -31.265 24.297 5.507 1.00 43.72 189 ASN A C 1
ATOM 1477 O O . ASN A 1 189 ? -30.051 24.342 5.301 1.00 43.72 189 ASN A O 1
ATOM 1481 N N . PRO A 1 190 ? -32.086 23.656 4.649 1.00 45.78 190 PRO A N 1
ATOM 1482 C CA . PRO A 1 190 ? -31.624 22.841 3.516 1.00 45.78 190 PRO A CA 1
ATOM 1483 C C . PRO A 1 190 ? -30.995 23.629 2.346 1.00 45.78 190 PRO A C 1
ATOM 1485 O O . PRO A 1 190 ? -30.558 23.022 1.371 1.00 45.78 190 PRO A O 1
ATOM 1488 N N . GLN A 1 191 ? -30.958 24.966 2.405 1.00 46.75 191 GLN A N 1
ATOM 1489 C CA . GLN A 1 191 ? -30.317 25.828 1.397 1.00 46.75 191 GLN A CA 1
ATOM 1490 C C . GLN A 1 191 ? -28.886 26.248 1.780 1.00 46.75 191 GLN A C 1
ATOM 1492 O O . GLN A 1 191 ? -28.180 26.851 0.971 1.00 46.75 191 GLN A O 1
ATOM 1497 N N . HIS A 1 192 ? -28.424 25.935 2.994 1.00 45.28 192 HIS A N 1
ATOM 1498 C CA . HIS A 1 192 ? -27.061 26.232 3.425 1.00 45.28 192 HIS A CA 1
ATOM 1499 C C . HIS A 1 192 ? -26.106 25.103 3.011 1.00 45.28 192 HIS A C 1
ATOM 1501 O O . HIS A 1 192 ? -25.801 24.196 3.780 1.00 45.28 192 HIS A O 1
ATOM 1507 N N . TYR A 1 193 ? -25.559 25.189 1.795 1.00 48.50 193 TYR A N 1
ATOM 1508 C CA . TYR A 1 193 ? -24.427 24.365 1.338 1.00 48.50 193 TYR A CA 1
ATOM 1509 C C . TYR A 1 193 ? -23.110 24.765 2.023 1.00 48.50 193 TYR A C 1
ATOM 1511 O O . TYR A 1 193 ? -22.076 24.910 1.367 1.00 48.50 193 TYR A O 1
ATOM 1519 N N . GLN A 1 194 ? -23.127 25.013 3.333 1.00 50.38 194 GLN A N 1
ATOM 1520 C CA . GLN A 1 194 ? -21.905 25.346 4.041 1.00 50.38 194 GLN A CA 1
ATOM 1521 C C . GLN A 1 194 ? -21.080 24.085 4.270 1.00 50.38 194 GLN A C 1
ATOM 1523 O O . GLN A 1 194 ? -21.519 23.105 4.875 1.00 50.38 194 GLN A O 1
ATOM 1528 N N . THR A 1 195 ? -19.851 24.150 3.771 1.00 50.91 195 THR A N 1
ATOM 1529 C CA . THR A 1 195 ? -18.736 23.263 4.076 1.00 50.91 195 THR A CA 1
ATOM 1530 C C . THR A 1 195 ? -18.523 23.241 5.588 1.00 50.91 195 THR A C 1
ATOM 1532 O O . THR A 1 195 ? -17.747 24.037 6.107 1.00 50.91 195 THR A O 1
ATOM 1535 N N . SER A 1 196 ? -19.215 22.376 6.332 1.00 51.22 196 SER A N 1
ATOM 1536 C CA . SER A 1 196 ? -18.797 22.116 7.711 1.00 51.22 196 SER A CA 1
ATOM 1537 C C . SER A 1 196 ? -17.495 21.326 7.639 1.00 51.22 196 SER A C 1
ATOM 1539 O O . SER A 1 196 ? -17.504 20.229 7.065 1.00 51.22 196 SER A O 1
ATOM 1541 N N . PRO A 1 197 ? -16.383 21.850 8.178 1.00 55.94 197 PRO A N 1
ATOM 1542 C CA . PRO A 1 197 ? -15.163 21.072 8.318 1.00 55.94 197 PRO A CA 1
ATOM 1543 C C . PRO A 1 197 ? -15.472 19.798 9.086 1.00 55.94 197 PRO A C 1
ATOM 1545 O O . PRO A 1 197 ? -16.247 19.819 10.044 1.00 55.94 197 PRO A O 1
ATOM 1548 N N . VAL A 1 198 ? -14.902 18.687 8.634 1.00 55.41 198 VAL A N 1
ATOM 1549 C CA . VAL A 1 198 ? -14.825 17.472 9.439 1.00 55.41 198 VAL A CA 1
ATOM 1550 C C . VAL A 1 198 ? -13.419 17.503 10.030 1.00 55.41 198 VAL A C 1
ATOM 1552 O O . VAL A 1 198 ? -12.467 17.310 9.275 1.00 55.41 198 VAL A O 1
ATOM 1555 N N . PRO A 1 199 ? -13.251 17.857 11.321 1.00 56.44 199 PRO A N 1
ATOM 1556 C CA . PRO A 1 199 ? -11.927 17.930 11.932 1.00 56.44 199 PRO A CA 1
ATOM 1557 C C . PRO A 1 199 ? -11.141 16.625 11.756 1.00 56.44 199 PRO A C 1
ATOM 1559 O O . PRO A 1 199 ? -11.736 15.544 11.703 1.00 56.44 199 PRO A O 1
ATOM 1562 N N . VAL A 1 200 ? -9.809 16.714 11.711 1.00 49.44 200 VAL A N 1
ATOM 1563 C CA . VAL A 1 200 ? -8.926 15.537 11.613 1.00 49.44 200 VAL A CA 1
ATOM 1564 C C . VAL A 1 200 ? -9.291 14.491 12.654 1.00 49.44 200 VAL A C 1
ATOM 1566 O O . VAL A 1 200 ? -9.442 14.805 13.834 1.00 49.44 200 VAL A O 1
ATOM 1569 N N . GLY A 1 201 ? -9.398 13.237 12.216 1.00 48.88 201 GLY A N 1
ATOM 1570 C CA . GLY A 1 201 ? -9.683 12.112 13.106 1.00 48.88 201 GLY A CA 1
ATOM 1571 C C . GLY A 1 201 ? -11.138 12.041 13.571 1.00 48.88 201 GLY A C 1
ATOM 1572 O O . GLY A 1 201 ? -11.457 11.222 14.430 1.00 48.88 201 GLY A O 1
ATOM 1573 N N . THR A 1 202 ? -12.027 12.869 13.014 1.00 49.41 202 THR A N 1
ATOM 1574 C CA . THR A 1 202 ? -13.471 12.755 13.228 1.00 49.41 202 THR A CA 1
ATOM 1575 C C . THR A 1 202 ? -14.143 12.134 12.009 1.00 49.41 202 THR A C 1
ATOM 1577 O O . THR A 1 202 ? -13.773 12.386 10.864 1.00 49.41 202 THR A O 1
ATOM 1580 N N . MET A 1 203 ? -15.151 11.305 12.262 1.00 56.22 203 MET A N 1
ATOM 1581 C CA . MET A 1 203 ? -15.993 10.726 11.222 1.00 56.22 203 MET A CA 1
ATOM 1582 C C . MET A 1 203 ? -17.319 11.472 11.196 1.00 56.22 203 MET A C 1
ATOM 1584 O O . MET A 1 203 ? -17.897 11.742 12.253 1.00 56.22 203 MET A O 1
ATOM 1588 N N . LYS A 1 204 ? -17.840 11.765 10.001 1.00 60.78 204 LYS A N 1
ATOM 1589 C CA . LYS A 1 204 ? -19.192 12.311 9.860 1.00 60.78 204 LYS A CA 1
ATOM 1590 C C . LYS A 1 204 ? -20.080 11.346 9.092 1.00 60.78 204 LYS A C 1
ATOM 1592 O O . LYS A 1 204 ? -19.824 11.025 7.932 1.00 60.78 204 LYS A O 1
ATOM 1597 N N . MET A 1 205 ? -21.129 10.895 9.769 1.00 59.50 205 MET A N 1
ATOM 1598 C CA . MET A 1 205 ? -22.140 10.015 9.204 1.00 59.50 205 MET A CA 1
ATOM 1599 C C . MET A 1 205 ? -23.191 10.836 8.461 1.00 59.50 205 MET A C 1
ATOM 1601 O O . MET A 1 205 ? -23.700 11.834 8.973 1.00 59.50 205 MET A O 1
ATOM 1605 N N . VAL A 1 206 ? -23.520 10.401 7.253 1.00 62.12 206 VAL A N 1
ATOM 1606 C CA . VAL A 1 206 ? -24.562 10.969 6.407 1.00 62.12 206 VAL A CA 1
ATOM 1607 C C . VAL A 1 206 ? -25.543 9.858 6.062 1.00 62.12 206 VAL A C 1
ATOM 1609 O O . VAL A 1 206 ? -25.189 8.878 5.409 1.00 62.12 206 VAL A O 1
ATOM 1612 N N . THR A 1 207 ? -26.790 10.011 6.494 1.00 62.22 207 THR A N 1
ATOM 1613 C CA . THR A 1 207 ? -27.867 9.092 6.113 1.00 62.22 207 THR A CA 1
ATOM 1614 C C . THR A 1 207 ? -28.402 9.486 4.745 1.00 62.22 207 THR A C 1
ATOM 1616 O O . THR A 1 207 ? -28.802 10.632 4.541 1.00 62.22 207 THR A O 1
ATOM 1619 N N . VAL A 1 208 ? -28.422 8.541 3.807 1.00 60.22 208 VAL A N 1
ATOM 1620 C CA . VAL A 1 208 ? -28.950 8.763 2.461 1.00 60.22 208 VAL A CA 1
ATOM 1621 C C . VAL A 1 208 ? -30.370 8.210 2.388 1.00 60.22 208 VAL A C 1
ATOM 1623 O O . VAL A 1 208 ? -30.589 6.998 2.423 1.00 60.22 208 VAL A O 1
ATOM 1626 N N . THR A 1 209 ? -31.348 9.106 2.259 1.00 58.84 209 THR A N 1
ATOM 1627 C CA . THR A 1 209 ? -32.762 8.735 2.125 1.00 58.84 209 THR A CA 1
ATOM 1628 C C . THR A 1 209 ? -33.223 8.915 0.681 1.00 58.84 209 THR A C 1
ATOM 1630 O O . THR A 1 209 ? -32.948 9.935 0.041 1.00 58.84 209 THR A O 1
ATOM 1633 N N . LYS A 1 210 ? -33.944 7.919 0.160 1.00 56.00 210 LYS A N 1
ATOM 1634 C CA . LYS A 1 210 ? -34.575 7.958 -1.162 1.00 56.00 210 LYS A CA 1
ATOM 1635 C C . LYS A 1 210 ? -35.995 8.522 -1.037 1.00 56.00 210 LYS A C 1
ATOM 1637 O O . LYS A 1 210 ? -36.763 8.048 -0.205 1.00 56.00 210 LYS A O 1
ATOM 1642 N N . THR A 1 211 ? -36.372 9.494 -1.870 1.00 56.62 211 THR A N 1
ATOM 1643 C CA . THR A 1 211 ? -37.758 10.015 -1.935 1.00 56.62 211 THR A CA 1
ATOM 1644 C C . THR A 1 211 ? -38.591 9.392 -3.043 1.00 56.62 211 THR A C 1
ATOM 1646 O O . THR A 1 211 ? -39.808 9.550 -3.039 1.00 56.62 211 THR A O 1
ATOM 1649 N N . GLN A 1 212 ? -37.965 8.742 -4.027 1.00 55.53 212 GLN A N 1
ATOM 1650 C CA . GLN A 1 212 ? -38.646 8.238 -5.222 1.00 55.53 212 GLN A CA 1
ATOM 1651 C C . GLN A 1 212 ? -38.180 6.834 -5.596 1.00 55.53 212 GLN A C 1
ATOM 1653 O O . GLN A 1 212 ? -37.066 6.442 -5.283 1.00 55.53 212 GLN A O 1
ATOM 1658 N N . ALA A 1 213 ? -39.015 6.078 -6.309 1.00 53.84 213 ALA A N 1
ATOM 1659 C CA . ALA A 1 213 ? -38.801 4.651 -6.547 1.00 53.84 213 ALA A CA 1
ATOM 1660 C C . ALA A 1 213 ? -37.550 4.297 -7.382 1.00 53.84 213 ALA A C 1
ATOM 1662 O O . ALA A 1 213 ? -37.055 3.182 -7.247 1.00 53.84 213 ALA A O 1
ATOM 1663 N N . SER A 1 214 ? -36.984 5.208 -8.190 1.00 57.00 214 SER A N 1
ATOM 1664 C CA . SER A 1 214 ? -35.837 4.873 -9.055 1.00 57.00 214 SER A CA 1
ATOM 1665 C C . SER A 1 214 ? -34.902 6.044 -9.392 1.00 57.00 214 SER A C 1
ATOM 1667 O O . SER A 1 214 ? -35.359 7.094 -9.864 1.00 57.00 214 SER A O 1
ATOM 1669 N N . GLY A 1 215 ? -33.588 5.799 -9.286 1.00 62.12 215 GLY A N 1
ATOM 1670 C CA . GLY A 1 215 ? -32.538 6.574 -9.962 1.00 62.12 215 GLY A CA 1
ATOM 1671 C C . GLY A 1 215 ? -32.064 7.835 -9.238 1.00 62.12 215 GLY A C 1
ATOM 1672 O O . GLY A 1 215 ? -31.954 8.884 -9.873 1.00 62.12 215 GLY A O 1
ATOM 1673 N N . GLY A 1 216 ? -31.797 7.749 -7.932 1.00 71.81 216 GLY A N 1
ATOM 1674 C CA . GLY A 1 216 ? -31.261 8.872 -7.163 1.00 71.81 216 GLY A CA 1
ATOM 1675 C C . GLY A 1 216 ? -29.757 9.064 -7.382 1.00 71.81 216 GLY A C 1
ATOM 1676 O O . GLY A 1 216 ? -29.019 8.089 -7.497 1.00 71.81 216 GLY A O 1
ATOM 1677 N N . GLN A 1 217 ? -29.283 10.308 -7.424 1.00 76.00 217 GLN A N 1
ATOM 1678 C CA . GLN A 1 217 ? -27.855 10.632 -7.433 1.00 76.00 217 GLN A CA 1
ATOM 1679 C C . GLN A 1 217 ? -27.551 11.815 -6.519 1.00 76.00 217 GLN A C 1
ATOM 1681 O O . GLN A 1 217 ? -28.289 12.802 -6.500 1.00 76.00 217 GLN A O 1
ATOM 1686 N N . ILE A 1 218 ? -26.434 11.726 -5.805 1.00 75.06 218 ILE A N 1
ATOM 1687 C CA . ILE A 1 218 ? -25.850 12.804 -5.008 1.00 75.06 218 ILE A CA 1
ATOM 1688 C C . ILE A 1 218 ? -24.419 12.998 -5.495 1.00 75.06 218 ILE A C 1
ATOM 1690 O O . ILE A 1 218 ? -23.595 12.096 -5.353 1.00 75.06 218 ILE A O 1
ATOM 1694 N N . LYS A 1 219 ? -24.096 14.173 -6.030 1.00 79.94 219 LYS A N 1
ATOM 1695 C CA . LYS A 1 219 ? -22.709 14.532 -6.335 1.00 79.94 219 LYS A CA 1
ATOM 1696 C C . LYS A 1 219 ? -22.097 15.262 -5.153 1.00 79.94 219 LYS A C 1
ATOM 1698 O O . LYS A 1 219 ? -22.725 16.147 -4.569 1.00 79.94 219 LYS A O 1
ATOM 1703 N N . TYR A 1 220 ? -20.866 14.907 -4.821 1.00 80.06 220 TYR A N 1
ATOM 1704 C CA . TYR A 1 220 ? -20.106 15.535 -3.751 1.00 80.06 220 TYR A CA 1
ATOM 1705 C C . TYR A 1 220 ? -18.678 15.829 -4.198 1.00 80.06 220 TYR A C 1
ATOM 1707 O O . TYR A 1 220 ? -18.179 15.255 -5.164 1.00 80.06 220 TYR A O 1
ATOM 1715 N N . GLN A 1 221 ? -18.023 16.738 -3.493 1.00 74.56 221 GLN A N 1
ATOM 1716 C CA . GLN A 1 221 ? -16.627 17.083 -3.688 1.00 74.56 221 GLN A CA 1
ATOM 1717 C C . GLN A 1 221 ? -15.971 17.491 -2.373 1.00 74.56 221 GLN A C 1
ATOM 1719 O O . GLN A 1 221 ? -16.653 17.788 -1.394 1.00 74.56 221 GLN A O 1
ATOM 1724 N N . CYS A 1 222 ? -14.644 17.526 -2.342 1.00 73.44 222 CYS A N 1
ATOM 1725 C CA . CYS A 1 222 ? -13.927 18.136 -1.233 1.00 73.44 222 CYS A CA 1
ATOM 1726 C C . CYS A 1 222 ? -14.065 19.664 -1.303 1.00 73.44 222 CYS A C 1
ATOM 1728 O O . CYS A 1 222 ? -13.826 20.236 -2.362 1.00 73.44 222 CYS A O 1
ATOM 1730 N N . GLY A 1 223 ? -14.401 20.351 -0.209 1.00 69.69 223 GLY A N 1
ATOM 1731 C CA . GLY A 1 223 ? -14.603 21.806 -0.277 1.00 69.69 223 GLY A CA 1
ATOM 1732 C C . GLY A 1 223 ? -13.322 22.624 -0.478 1.00 69.69 223 GLY A C 1
ATOM 1733 O O . GLY A 1 223 ? -13.414 23.732 -0.988 1.00 69.69 223 GLY A O 1
ATOM 1734 N N . ILE A 1 224 ? -12.136 22.086 -0.156 1.00 66.62 224 ILE A N 1
ATOM 1735 C CA . ILE A 1 224 ? -10.851 22.764 -0.436 1.00 66.62 224 ILE A CA 1
ATOM 1736 C C . ILE A 1 224 ? -10.238 22.374 -1.792 1.00 66.62 224 ILE A C 1
ATOM 1738 O O . ILE A 1 224 ? -9.588 23.196 -2.426 1.00 66.62 224 ILE A O 1
ATOM 1742 N N . HIS A 1 225 ? -10.470 21.145 -2.271 1.00 70.25 225 HIS A N 1
ATOM 1743 C CA . HIS A 1 225 ? -9.909 20.651 -3.540 1.00 70.25 225 HIS A CA 1
ATOM 1744 C C . HIS A 1 225 ? -10.896 20.751 -4.721 1.00 70.25 225 HIS A C 1
ATOM 1746 O O . HIS A 1 225 ? -10.519 20.552 -5.880 1.00 70.25 225 HIS A O 1
ATOM 1752 N N . GLY A 1 226 ? -12.167 21.053 -4.448 1.00 73.38 226 GLY A N 1
ATOM 1753 C CA . GLY A 1 226 ? -13.226 21.179 -5.444 1.00 73.38 226 GLY A CA 1
ATOM 1754 C C . GLY A 1 226 ? -13.363 19.935 -6.325 1.00 73.38 226 GLY A C 1
ATOM 1755 O O . GLY A 1 226 ? -13.217 18.799 -5.867 1.00 73.38 226 GLY A O 1
ATOM 1756 N N . ALA A 1 227 ? -13.597 20.158 -7.619 1.00 73.81 227 ALA A N 1
ATOM 1757 C CA . ALA A 1 227 ? -13.853 19.105 -8.602 1.00 73.81 227 ALA A CA 1
ATOM 1758 C C . ALA A 1 227 ? -12.724 18.063 -8.731 1.00 73.81 227 ALA A C 1
ATOM 1760 O O . ALA A 1 227 ? -12.998 16.930 -9.132 1.00 73.81 227 ALA A O 1
ATOM 1761 N N . SER A 1 228 ? -11.485 18.414 -8.355 1.00 69.06 228 SER A N 1
ATOM 1762 C CA . SER A 1 228 ? -10.339 17.491 -8.375 1.00 69.06 228 SER A CA 1
ATOM 1763 C C . SER A 1 228 ? -10.467 16.334 -7.373 1.00 69.06 228 SER A C 1
ATOM 1765 O O . SER A 1 228 ? -9.826 15.301 -7.541 1.00 69.06 228 SER A O 1
ATOM 1767 N N . MET A 1 229 ? -11.345 16.468 -6.370 1.00 67.62 229 MET A N 1
ATOM 1768 C CA . MET A 1 229 ? -11.715 15.409 -5.429 1.00 67.62 229 MET A CA 1
ATOM 1769 C C . MET A 1 229 ? -13.239 15.290 -5.349 1.00 67.62 229 MET A C 1
ATOM 1771 O O . MET A 1 229 ? -13.842 15.637 -4.333 1.00 67.62 229 MET A O 1
ATOM 1775 N N . SER A 1 230 ? -13.863 14.819 -6.428 1.00 78.62 230 SER A N 1
ATOM 1776 C CA . SER A 1 230 ? -15.314 14.627 -6.524 1.00 78.62 230 SER A CA 1
ATOM 1777 C C . SER A 1 230 ? -15.724 13.152 -6.556 1.00 78.62 230 SER A C 1
ATOM 1779 O O . SER A 1 230 ? -14.926 12.260 -6.843 1.00 78.62 230 SER A O 1
ATOM 1781 N N . GLY A 1 231 ? -16.983 12.889 -6.220 1.00 76.12 231 GLY A N 1
ATOM 1782 C CA . GLY A 1 231 ? -17.588 11.564 -6.263 1.00 76.12 231 GLY A CA 1
ATOM 1783 C C . GLY A 1 231 ? -19.098 11.642 -6.454 1.00 76.12 231 GLY A C 1
ATOM 1784 O O . GLY A 1 231 ? -19.697 12.721 -6.405 1.00 76.12 231 GLY A O 1
ATOM 1785 N N . THR A 1 232 ? -19.718 10.491 -6.711 1.00 79.12 232 THR A N 1
ATOM 1786 C CA . THR A 1 232 ? -21.168 10.383 -6.897 1.00 79.12 232 THR A CA 1
ATOM 1787 C C . THR A 1 232 ? -21.703 9.222 -6.065 1.00 79.12 232 THR A C 1
ATOM 1789 O O . THR A 1 232 ? -21.213 8.106 -6.133 1.00 79.12 232 THR A O 1
ATOM 1792 N N . ILE A 1 233 ? -22.732 9.461 -5.264 1.00 72.69 233 ILE A N 1
ATOM 1793 C CA . ILE A 1 233 ? -23.495 8.401 -4.608 1.00 72.69 233 ILE A CA 1
ATOM 1794 C C . ILE A 1 233 ? -24.704 8.118 -5.492 1.00 72.69 233 ILE A C 1
ATOM 1796 O O . ILE A 1 233 ? -25.467 9.037 -5.802 1.00 72.69 233 ILE A O 1
ATOM 1800 N N . LYS A 1 234 ? -24.889 6.861 -5.897 1.00 72.56 234 LYS A N 1
ATOM 1801 C CA . LYS A 1 234 ? -26.060 6.411 -6.652 1.00 72.56 234 LYS A CA 1
ATOM 1802 C C . LYS A 1 234 ? -27.013 5.705 -5.699 1.00 72.56 234 LYS A C 1
ATOM 1804 O O . LYS A 1 234 ? -26.654 4.710 -5.088 1.00 72.56 234 LYS A O 1
ATOM 1809 N N . VAL A 1 235 ? -28.234 6.206 -5.586 1.00 67.00 235 VAL A N 1
ATOM 1810 C CA . VAL A 1 235 ? -29.285 5.573 -4.785 1.00 67.00 235 VAL A CA 1
ATOM 1811 C C . VAL A 1 235 ? -30.102 4.677 -5.707 1.00 67.00 235 VAL A C 1
ATOM 1813 O O . VAL A 1 235 ? -30.842 5.178 -6.566 1.00 67.00 235 VAL A O 1
ATOM 1816 N N . THR A 1 236 ? -29.920 3.366 -5.564 1.00 67.12 236 THR A N 1
ATOM 1817 C CA . THR A 1 236 ? -30.580 2.347 -6.390 1.00 67.12 236 THR A CA 1
ATOM 1818 C C . THR A 1 236 ? -32.000 2.072 -5.932 1.00 67.12 236 THR A C 1
ATOM 1820 O O . THR A 1 236 ? -32.305 2.099 -4.717 1.00 67.12 236 THR A O 1
#

Radius of gyration: 22.63 Å; chains: 1; bounding box: 60×47×50 Å

Foldseek 3Di:
DAEAEWEKEKAWWFAAPCLPQADPVVRDGLCVVPVDDWDWDWTFQPADDPDRLIDIGTHSHTDADPVRDGGTDIFMWTADDFDPPPDPTDDRRRGTPFDDQDPPPPSFPDCPSVGRVGDVVHHDDDDDPPYHYHYHYHYHDPPPPPPFPAAEDEAFDKDKDADQDAPWFKFWDDKDQWDAWPPPDPPPDRPPSDGDTQGHPHIDIITTHGPDDDWIKIKMAIPVCPPVGIHMYIHD

pLDDT: mean 74.02, std 14.98, range [35.19, 94.25]

Secondary structure (DSSP, 8-state):
--EEEEEEEEEEEE-BS-TTSEETTTTEEHHHHH----EEEEEE---TTT---EEEEEESSB-B-TTSPBPEEEEEEEEPPPPPTTSS-PPTTSSB----S-TT-SS-S--STTTTSSBSS-PPP---TTPEEEEEEEEE-----SS--EEEE-TT-EEEEE--STT-BEEEEEEESB-----SSTT--TT-----B--TT-EEEEE--B-SSS-EEEEEEETTTEEEEEEEEEE-

Sequence (236 aa):
MATIEYWIQIENRAWDVCPHNIDRMWGQNLEHREGKDPVNVTLKAKVPPNFPATRNVTMYKPLRNDDDTIMEALILRRYVAPAPQGQLGLAAWSTPDDRKVNPWDANEPDPTNGGTMGTIPGPVIECSVGDKVIVHFRNMDSRQDSKGKDLPLESGSQVTFDFQADGHTVQFTSFTRASSIPNITGDGNPQHYQTSPVPVGTMKMVTVTKTQASGGQIKYQCGIHGASMSGTIKVT